Protein AF-A0A952QJL4-F1 (afdb_monomer)

Solvent-accessible surface area (backbone atoms only — not comparable to full-atom values): 18942 Å² total; per-residue (Å²): 137,92,84,87,86,81,91,72,89,50,73,63,62,64,54,56,64,76,74,50,84,88,67,67,72,77,70,50,72,67,53,22,50,50,26,42,53,51,20,53,48,37,46,52,50,32,52,57,30,48,77,71,65,36,31,70,62,32,58,67,39,46,65,60,23,51,50,22,19,61,69,31,76,48,76,78,54,35,63,52,26,38,54,49,12,54,25,26,45,76,69,69,37,52,74,53,12,54,46,23,33,54,49,15,56,45,44,59,66,64,62,79,60,91,74,87,68,85,63,67,86,52,53,49,60,46,33,50,53,27,45,78,68,70,33,53,68,63,21,53,51,53,53,50,50,50,53,53,51,49,55,52,52,52,57,72,76,46,85,53,100,67,83,65,98,66,61,95,60,70,69,84,63,79,87,61,61,56,68,80,39,74,92,56,63,66,48,72,46,50,45,50,18,55,40,32,47,55,48,35,73,54,75,56,73,67,54,20,53,50,24,24,52,52,18,24,73,52,30,70,74,46,26,56,36,40,37,46,69,10,54,62,59,59,94,85,57,73,72,50,59,43,66,67,40,39,54,50,17,49,70,40,38,87,46,71,65,52,35,51,49,52,52,47,50,48,54,59,36,70,40,63,72,74,60,54,75,71,40,90,80,52,70,77,69,74,54,56,64,66,53,53,76,61,16,60,49,58,61,55,44,51,57,58,48,35,67,72,34,58,84,62,47,45,75,75,70,78,43,84,65,65,67,61,75,52,59,82,73,59,134

Structure (mmCIF, N/CA/C/O backbone):
data_AF-A0A952QJL4-F1
#
_entry.id   AF-A0A952QJL4-F1
#
loop_
_atom_site.group_PDB
_atom_site.id
_atom_site.type_symbol
_atom_site.label_atom_id
_atom_site.label_alt_id
_atom_site.label_comp_id
_atom_site.label_asym_id
_atom_site.label_entity_id
_atom_site.label_seq_id
_atom_site.pdbx_PDB_ins_code
_atom_site.Cartn_x
_atom_site.Cartn_y
_atom_site.Cartn_z
_atom_site.occupancy
_atom_site.B_iso_or_equiv
_atom_site.auth_seq_id
_atom_site.auth_comp_id
_atom_site.auth_asym_id
_atom_site.auth_atom_id
_atom_site.pdbx_PDB_model_num
ATOM 1 N N . MET A 1 1 ? 56.918 -41.829 -40.170 1.00 38.88 1 MET A N 1
ATOM 2 C CA . MET A 1 1 ? 57.300 -40.505 -39.621 1.00 38.88 1 MET A CA 1
ATOM 3 C C . MET A 1 1 ? 56.629 -39.397 -40.424 1.00 38.88 1 MET A C 1
ATOM 5 O O . MET A 1 1 ? 56.361 -39.577 -41.601 1.00 38.88 1 MET A O 1
ATOM 9 N N . LYS A 1 2 ? 56.301 -38.304 -39.732 1.00 41.38 2 LYS A N 1
ATOM 10 C CA . LYS A 1 2 ? 55.424 -37.180 -40.099 1.00 41.38 2 LYS A CA 1
ATOM 11 C C . LYS A 1 2 ? 55.887 -36.374 -41.329 1.00 41.38 2 LYS A C 1
ATOM 13 O O . LYS A 1 2 ? 57.064 -36.037 -41.399 1.00 41.38 2 LYS A O 1
ATOM 18 N N . LYS A 1 3 ? 54.933 -35.923 -42.159 1.00 36.12 3 LYS A N 1
ATOM 19 C CA . LYS A 1 3 ? 54.541 -34.499 -42.354 1.00 36.12 3 LYS A CA 1
ATOM 20 C C . LYS A 1 3 ? 53.542 -34.379 -43.521 1.00 36.12 3 LYS A C 1
ATOM 22 O O . LYS A 1 3 ? 53.939 -34.306 -44.677 1.00 36.12 3 LYS A O 1
ATOM 27 N N . PHE A 1 4 ? 52.249 -34.317 -43.203 1.00 29.69 4 PHE A N 1
ATOM 28 C CA . PHE A 1 4 ? 51.211 -33.875 -44.138 1.00 29.69 4 PHE A CA 1
ATOM 29 C C . PHE A 1 4 ? 51.094 -32.346 -44.055 1.00 29.69 4 PHE A C 1
ATOM 31 O O . PHE A 1 4 ? 50.882 -31.796 -42.975 1.00 29.69 4 PHE A O 1
ATOM 38 N N . ARG A 1 5 ? 51.263 -31.660 -45.190 1.00 44.34 5 ARG A N 1
ATOM 39 C CA . ARG A 1 5 ? 50.864 -30.259 -45.379 1.00 44.34 5 ARG A CA 1
ATOM 40 C C . ARG A 1 5 ? 49.389 -30.253 -45.779 1.00 44.34 5 ARG A C 1
ATOM 42 O O . ARG A 1 5 ? 49.058 -30.840 -46.801 1.00 44.34 5 ARG A O 1
ATOM 49 N N . PHE A 1 6 ? 48.540 -29.545 -45.041 1.00 31.52 6 PHE A N 1
ATOM 50 C CA . PHE A 1 6 ? 47.225 -29.130 -45.530 1.00 31.52 6 PHE A CA 1
ATOM 51 C C . PHE A 1 6 ? 47.184 -27.603 -45.591 1.00 31.52 6 PHE A C 1
ATOM 53 O O . PHE A 1 6 ? 47.133 -26.922 -44.572 1.00 31.52 6 PHE A O 1
ATOM 60 N N . LYS A 1 7 ? 47.237 -27.074 -46.817 1.00 48.69 7 LYS A N 1
ATOM 61 C CA . LYS A 1 7 ? 46.664 -25.774 -47.165 1.00 48.69 7 LYS A CA 1
ATOM 62 C C . LYS A 1 7 ? 45.260 -26.061 -47.687 1.00 48.69 7 LYS A C 1
ATOM 64 O O . LYS A 1 7 ? 45.113 -26.418 -48.848 1.00 48.69 7 LYS A O 1
ATOM 69 N N . ILE A 1 8 ? 44.261 -25.912 -46.828 1.00 36.75 8 ILE A N 1
ATOM 70 C CA . ILE A 1 8 ? 42.895 -25.571 -47.227 1.00 36.75 8 ILE A CA 1
ATOM 71 C C . ILE A 1 8 ? 42.446 -24.512 -46.221 1.00 36.75 8 ILE A C 1
ATOM 73 O O . ILE A 1 8 ? 41.862 -24.818 -45.187 1.00 36.75 8 ILE A O 1
ATOM 77 N N . THR A 1 9 ? 42.803 -23.256 -46.488 1.00 42.28 9 THR A N 1
ATOM 78 C CA . THR A 1 9 ? 42.099 -22.101 -45.925 1.00 42.28 9 THR A CA 1
ATOM 79 C C . THR A 1 9 ? 40.724 -22.102 -46.569 1.00 42.28 9 THR A C 1
ATOM 81 O O . THR A 1 9 ? 40.537 -21.736 -47.726 1.00 42.28 9 THR A O 1
ATOM 84 N N . SER A 1 10 ? 39.792 -22.679 -45.834 1.00 39.94 10 SER A N 1
ATOM 85 C CA . SER A 1 10 ? 38.449 -22.996 -46.253 1.00 39.94 10 SER A CA 1
ATOM 86 C C . SER A 1 10 ? 37.587 -21.735 -46.336 1.00 39.94 10 SER A C 1
ATOM 88 O O . SER A 1 10 ? 37.432 -21.000 -45.362 1.00 39.94 10 SER A O 1
ATOM 90 N N . LEU A 1 11 ? 36.905 -21.563 -47.474 1.00 40.72 11 LEU A N 1
ATOM 91 C CA . LEU A 1 11 ? 35.674 -20.764 -47.569 1.00 40.72 11 LEU A CA 1
ATOM 92 C C . LEU A 1 11 ? 34.637 -21.164 -46.490 1.00 40.72 11 LEU A C 1
ATOM 94 O O . LEU A 1 11 ? 33.747 -20.385 -46.168 1.00 40.72 11 LEU A O 1
ATOM 98 N N . ALA A 1 12 ? 34.777 -22.348 -45.884 1.00 42.88 12 ALA A N 1
ATOM 99 C CA . ALA A 1 12 ? 33.939 -22.826 -44.789 1.00 42.88 12 ALA A CA 1
ATOM 100 C C . ALA A 1 12 ? 34.123 -22.056 -43.465 1.00 42.88 12 ALA A C 1
ATOM 102 O O . ALA A 1 12 ? 33.175 -21.991 -42.692 1.00 42.88 12 ALA A O 1
ATOM 103 N N . VAL A 1 13 ? 35.282 -21.434 -43.194 1.00 43.16 13 VAL A N 1
ATOM 104 C CA . VAL A 1 13 ? 35.461 -20.621 -41.967 1.00 43.16 13 VAL A CA 1
ATOM 105 C C . VAL A 1 13 ? 34.776 -19.257 -42.099 1.00 43.16 13 VAL A C 1
ATOM 107 O O . VAL A 1 13 ? 34.216 -18.757 -41.129 1.00 43.16 13 VAL A O 1
ATOM 110 N N . VAL A 1 14 ? 34.730 -18.690 -43.308 1.00 47.97 14 VAL A N 1
ATOM 111 C CA . VAL A 1 14 ? 34.008 -17.432 -43.570 1.00 47.97 14 VAL A CA 1
ATOM 112 C C . VAL A 1 14 ? 32.492 -17.668 -43.618 1.00 47.97 14 VAL A C 1
ATOM 114 O O . VAL A 1 14 ? 31.732 -16.848 -43.110 1.00 47.97 14 VAL A O 1
ATOM 117 N N . ALA A 1 15 ? 32.039 -18.823 -44.119 1.00 46.03 15 ALA A N 1
ATOM 118 C CA . ALA A 1 15 ? 30.622 -19.200 -44.091 1.00 46.03 15 ALA A CA 1
ATOM 119 C C . ALA A 1 15 ? 30.117 -19.603 -42.686 1.00 46.03 15 ALA A C 1
ATOM 121 O O . ALA A 1 15 ? 28.958 -19.354 -42.365 1.00 46.03 15 ALA A O 1
ATOM 122 N N . ALA A 1 16 ? 30.973 -20.151 -41.813 1.00 45.88 16 ALA A N 1
ATOM 123 C CA . ALA A 1 16 ? 30.604 -20.481 -40.429 1.00 45.88 16 ALA A CA 1
ATOM 124 C C . ALA A 1 16 ? 30.434 -19.243 -39.522 1.00 45.88 16 ALA A C 1
ATOM 126 O O . ALA A 1 16 ? 29.705 -19.304 -38.535 1.00 45.88 16 ALA A O 1
ATOM 127 N N . LEU A 1 17 ? 31.059 -18.111 -39.867 1.00 42.38 17 LEU A N 1
ATOM 128 C CA . LEU A 1 17 ? 30.901 -16.837 -39.151 1.00 42.38 17 LEU A CA 1
ATOM 129 C C . LEU A 1 17 ? 29.649 -16.052 -39.574 1.00 42.38 17 LEU A C 1
ATOM 131 O O . LEU A 1 17 ? 29.170 -15.223 -38.809 1.00 42.38 17 LEU A O 1
ATOM 135 N N . ALA A 1 18 ? 29.078 -16.336 -40.747 1.00 48.50 18 ALA A N 1
ATOM 136 C CA . ALA A 1 18 ? 27.870 -15.670 -41.241 1.00 48.50 18 ALA A CA 1
ATOM 137 C C . ALA A 1 18 ? 26.554 -16.316 -40.753 1.00 48.50 18 ALA A C 1
ATOM 139 O O . ALA A 1 18 ? 25.477 -15.822 -41.071 1.00 48.50 18 ALA A O 1
ATOM 140 N N . CYS A 1 19 ? 26.615 -17.420 -40.000 1.00 43.31 19 CYS A N 1
ATOM 141 C CA . CYS A 1 19 ? 25.435 -18.184 -39.567 1.00 43.31 19 CYS A CA 1
ATOM 142 C C . CYS A 1 19 ? 25.373 -18.437 -38.056 1.00 43.31 19 CYS A C 1
ATOM 144 O O . CYS A 1 19 ? 24.607 -19.295 -37.621 1.00 43.31 19 CYS A O 1
ATOM 146 N N . ASN A 1 20 ? 26.145 -17.706 -37.244 1.00 45.91 20 ASN A N 1
ATOM 147 C CA . ASN A 1 20 ? 26.108 -17.881 -35.797 1.00 45.91 20 ASN A CA 1
ATOM 148 C C . ASN A 1 20 ? 25.671 -16.591 -35.075 1.00 45.91 20 ASN A C 1
ATOM 150 O O . ASN A 1 20 ? 26.503 -15.709 -34.861 1.00 45.91 20 ASN A O 1
ATOM 154 N N . PRO A 1 21 ? 24.401 -16.466 -34.644 1.00 51.41 21 PRO A N 1
ATOM 155 C CA . PRO A 1 21 ? 23.966 -15.377 -33.763 1.00 51.41 21 PRO A CA 1
ATOM 156 C C . PRO A 1 21 ? 24.661 -15.392 -32.380 1.00 51.41 21 PRO A C 1
ATOM 158 O O . PRO A 1 21 ? 24.477 -14.471 -31.591 1.00 51.41 21 PRO A O 1
ATOM 161 N N . ALA A 1 22 ? 25.516 -16.385 -32.091 1.00 44.16 22 ALA A N 1
ATOM 162 C CA . ALA A 1 22 ? 26.311 -16.504 -30.864 1.00 44.16 22 ALA A CA 1
ATOM 163 C C . ALA A 1 22 ? 27.633 -15.700 -30.846 1.00 44.16 22 ALA A C 1
ATOM 165 O O . ALA A 1 22 ? 28.580 -16.070 -30.154 1.00 44.16 22 ALA A O 1
ATOM 166 N N . LEU A 1 23 ? 27.705 -14.585 -31.572 1.00 45.38 23 LEU A N 1
ATOM 167 C CA . LEU A 1 23 ? 28.659 -13.503 -31.290 1.00 45.38 23 LEU A CA 1
ATOM 168 C C . LEU A 1 23 ? 27.917 -12.182 -31.039 1.00 45.38 23 LEU A C 1
ATOM 170 O O . LEU A 1 23 ? 28.402 -11.106 -31.381 1.00 45.38 23 LEU A O 1
ATOM 174 N N . ALA A 1 24 ? 26.750 -12.246 -30.389 1.00 52.09 24 ALA A N 1
ATOM 175 C CA . ALA A 1 24 ? 26.364 -11.170 -29.485 1.00 52.09 24 ALA A CA 1
ATOM 176 C C . ALA A 1 24 ? 27.502 -11.058 -28.461 1.00 52.09 24 ALA A C 1
ATOM 178 O O . ALA A 1 24 ? 27.607 -11.897 -27.568 1.00 52.09 24 ALA A O 1
ATOM 179 N N . GLN A 1 25 ? 28.440 -10.129 -28.684 1.00 63.47 25 GLN A N 1
ATOM 180 C CA . GLN A 1 25 ? 29.549 -9.909 -27.763 1.00 63.47 25 GLN A CA 1
ATOM 181 C C . GLN A 1 25 ? 28.949 -9.741 -26.376 1.00 63.47 25 GLN A C 1
ATOM 183 O O . GLN A 1 25 ? 28.142 -8.836 -26.155 1.00 63.47 25 GLN A O 1
ATOM 188 N N . GLU A 1 26 ? 29.303 -10.647 -25.468 1.00 78.00 26 GLU A N 1
ATOM 189 C CA . GLU A 1 26 ? 28.905 -10.492 -24.086 1.00 78.00 26 GLU A CA 1
ATOM 190 C C . GLU A 1 26 ? 29.439 -9.136 -23.621 1.00 78.00 26 GLU A C 1
ATOM 192 O O . GLU A 1 26 ? 30.638 -8.862 -23.734 1.00 78.00 26 GLU A O 1
ATOM 197 N N . LEU A 1 27 ? 28.533 -8.260 -23.183 1.00 83.94 27 LEU A N 1
ATOM 198 C CA . LEU A 1 27 ? 28.908 -6.933 -22.721 1.00 83.94 27 LEU A CA 1
ATOM 199 C C . LEU A 1 27 ? 29.968 -7.065 -21.625 1.00 83.94 27 LEU A C 1
ATOM 201 O O . LEU A 1 27 ? 29.849 -7.886 -20.710 1.00 83.94 27 LEU A O 1
ATOM 205 N N . THR A 1 28 ? 30.995 -6.225 -21.696 1.00 91.12 28 THR A N 1
ATOM 206 C CA . THR A 1 28 ? 31.960 -6.092 -20.603 1.00 91.12 28 THR A CA 1
ATOM 207 C C . THR A 1 28 ? 31.242 -5.647 -19.328 1.00 91.12 28 THR A C 1
ATOM 209 O O . THR A 1 28 ? 30.181 -5.023 -19.383 1.00 91.12 28 THR A O 1
ATOM 212 N N . SER A 1 29 ? 31.830 -5.899 -18.157 1.00 87.62 29 SER A N 1
ATOM 213 C CA . SER A 1 29 ? 31.249 -5.445 -16.885 1.00 87.62 29 SER A CA 1
ATOM 214 C C . SER A 1 29 ? 30.997 -3.932 -16.855 1.00 87.62 29 SER A C 1
ATOM 216 O O . SER A 1 29 ? 29.990 -3.495 -16.306 1.00 87.62 29 SER A O 1
ATOM 218 N N . ALA A 1 30 ? 31.867 -3.138 -17.492 1.00 92.62 30 ALA A N 1
ATOM 219 C CA . ALA A 1 30 ? 31.696 -1.690 -17.614 1.00 92.62 30 ALA A CA 1
ATOM 220 C C . ALA A 1 30 ? 30.458 -1.323 -18.450 1.00 92.62 30 ALA A C 1
ATOM 222 O O . ALA A 1 30 ? 29.665 -0.488 -18.031 1.00 92.62 30 ALA A O 1
ATOM 223 N N . GLN A 1 31 ? 30.246 -1.997 -19.584 1.00 92.31 31 GLN A N 1
ATOM 224 C CA . GLN A 1 31 ? 29.058 -1.791 -20.417 1.00 92.31 31 GLN A CA 1
ATOM 225 C C . GLN A 1 31 ? 27.777 -2.260 -19.716 1.00 92.31 31 GLN A C 1
ATOM 227 O O . GLN A 1 31 ? 26.765 -1.571 -19.776 1.00 92.31 31 GLN A O 1
ATOM 232 N N . LYS A 1 32 ? 27.804 -3.400 -19.009 1.00 89.12 32 LYS A N 1
ATOM 233 C CA . LYS A 1 32 ? 26.654 -3.861 -18.206 1.00 89.12 32 LYS A CA 1
ATOM 234 C C . LYS A 1 32 ? 26.286 -2.832 -17.130 1.00 89.12 32 LYS A C 1
ATOM 236 O O . LYS A 1 32 ? 25.107 -2.560 -16.923 1.00 89.12 32 LYS A O 1
ATOM 241 N N . TYR A 1 33 ? 27.285 -2.227 -16.487 1.00 91.19 33 TYR A N 1
ATOM 242 C CA . TYR A 1 33 ? 27.075 -1.160 -15.510 1.00 91.19 33 TYR A CA 1
ATOM 243 C C . TYR A 1 33 ? 26.515 0.122 -16.144 1.00 91.19 33 TYR A C 1
ATOM 245 O O . TYR A 1 33 ? 25.571 0.698 -15.615 1.00 91.19 33 TYR A O 1
ATOM 253 N N . GLU A 1 34 ? 27.022 0.533 -17.307 1.00 94.44 34 GLU A N 1
ATOM 254 C CA . GLU A 1 34 ? 26.462 1.651 -18.079 1.00 94.44 34 GLU A CA 1
ATOM 255 C C . GLU A 1 34 ? 24.986 1.406 -18.435 1.00 94.44 34 GLU A C 1
ATOM 257 O O . GLU A 1 34 ? 24.150 2.295 -18.276 1.00 94.44 34 GLU A O 1
ATOM 262 N N . ARG A 1 35 ? 24.623 0.180 -18.841 1.00 93.50 35 ARG A N 1
ATOM 263 C CA . ARG A 1 35 ? 23.218 -0.187 -19.079 1.00 93.50 35 ARG A CA 1
ATOM 264 C C . ARG A 1 35 ? 22.368 -0.092 -17.822 1.00 93.50 35 ARG A C 1
ATOM 266 O O . ARG A 1 35 ? 21.259 0.422 -17.899 1.00 93.50 35 ARG A O 1
ATOM 273 N N . LEU A 1 36 ? 22.883 -0.511 -16.669 1.00 90.81 36 LEU A N 1
ATOM 274 C CA . LEU A 1 36 ? 22.169 -0.337 -15.406 1.00 90.81 36 LEU A CA 1
ATOM 275 C C . LEU A 1 36 ? 21.937 1.150 -15.088 1.00 90.81 36 LEU A C 1
ATOM 277 O O . LEU A 1 36 ? 20.836 1.516 -14.692 1.00 90.81 36 LEU A O 1
ATOM 281 N N . GLN A 1 37 ? 22.928 2.017 -15.318 1.00 94.25 37 GLN A N 1
ATOM 282 C CA . GLN A 1 37 ? 22.771 3.463 -15.118 1.00 94.25 37 GLN A CA 1
ATOM 283 C C . GLN A 1 37 ? 21.707 4.066 -16.041 1.00 94.25 37 GLN A C 1
ATOM 285 O O . GLN A 1 37 ? 20.903 4.879 -15.590 1.00 94.25 37 GLN A O 1
ATOM 290 N N . LEU A 1 38 ? 21.670 3.647 -17.309 1.00 95.06 38 LEU A N 1
ATOM 291 C CA . LEU A 1 38 ? 20.622 4.056 -18.243 1.00 95.06 38 LEU A CA 1
ATOM 292 C C . LEU A 1 38 ? 19.245 3.556 -17.788 1.00 95.06 38 LEU A C 1
ATOM 294 O O . LEU A 1 38 ? 18.299 4.333 -17.784 1.00 95.06 38 LEU A O 1
ATOM 298 N N . ALA A 1 39 ? 19.131 2.306 -17.332 1.00 91.88 39 ALA A N 1
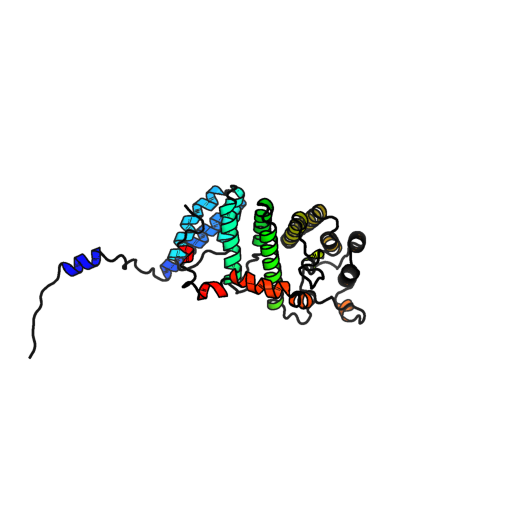ATOM 299 C CA . ALA A 1 39 ? 17.880 1.775 -16.790 1.00 91.88 39 ALA A CA 1
ATOM 300 C C . ALA A 1 39 ? 17.378 2.598 -15.588 1.00 91.88 39 ALA A C 1
ATOM 302 O O . ALA A 1 39 ? 16.222 3.016 -15.561 1.00 91.88 39 ALA A O 1
ATOM 303 N N . SER A 1 40 ? 18.262 2.905 -14.632 1.00 91.69 40 SER A N 1
ATOM 304 C CA . SER A 1 40 ? 17.939 3.754 -13.478 1.00 91.69 40 SER A CA 1
ATOM 305 C C . SER A 1 40 ? 17.588 5.191 -13.873 1.00 91.69 40 SER A C 1
ATOM 307 O O . SER A 1 40 ? 16.762 5.826 -13.215 1.00 91.69 40 SER A O 1
ATOM 309 N N . HIS A 1 41 ? 18.195 5.717 -14.941 1.00 95.44 41 HIS A N 1
ATOM 310 C CA . HIS A 1 41 ? 17.844 7.025 -15.484 1.00 95.44 41 HIS A CA 1
ATOM 311 C C . HIS A 1 41 ? 16.412 7.034 -16.031 1.00 95.44 41 HIS A C 1
ATOM 313 O O . HIS A 1 41 ? 15.636 7.909 -15.652 1.00 95.44 41 HIS A O 1
ATOM 319 N N . GLU A 1 42 ? 16.038 6.039 -16.842 1.00 96.44 42 GLU A N 1
ATOM 320 C CA . GLU A 1 42 ? 14.668 5.896 -17.357 1.00 96.44 42 GLU A CA 1
ATOM 321 C C . GLU A 1 42 ? 13.647 5.768 -16.214 1.00 96.44 42 GLU A C 1
ATOM 323 O O . GLU A 1 42 ? 12.628 6.455 -16.210 1.00 96.44 42 GLU A O 1
ATOM 328 N N . GLU A 1 43 ? 13.940 4.960 -15.190 1.00 93.19 43 GLU A N 1
ATOM 329 C CA . GLU A 1 43 ? 13.071 4.832 -14.011 1.00 93.19 43 GLU A CA 1
ATOM 330 C C . GLU A 1 43 ? 12.919 6.165 -13.251 1.00 93.19 43 GLU A C 1
ATOM 332 O O . GLU A 1 43 ? 11.828 6.517 -12.796 1.00 93.19 43 GLU A O 1
ATOM 337 N N . SER A 1 44 ? 13.996 6.948 -13.150 1.00 93.75 44 SER A N 1
ATOM 338 C CA . SER A 1 44 ? 13.955 8.274 -12.521 1.00 93.75 44 SER A CA 1
ATOM 339 C C . SER A 1 44 ? 13.106 9.265 -13.324 1.00 93.75 44 SER A C 1
ATOM 341 O O . SER A 1 44 ? 12.381 10.066 -12.736 1.00 93.75 44 SER A O 1
ATOM 343 N N . LEU A 1 45 ? 13.145 9.204 -14.660 1.00 96.25 45 LEU A N 1
ATOM 344 C CA . LEU A 1 45 ? 12.255 9.999 -15.513 1.00 96.25 45 LEU A CA 1
ATOM 345 C C . LEU A 1 45 ? 10.795 9.585 -15.324 1.00 96.25 45 LEU A C 1
ATOM 347 O O . LEU A 1 45 ? 9.934 10.451 -15.179 1.00 96.25 45 LEU A O 1
ATOM 351 N N . MET A 1 46 ? 10.516 8.281 -15.248 1.00 96.56 46 MET A N 1
ATOM 352 C CA . MET A 1 46 ? 9.170 7.775 -14.968 1.00 96.56 46 MET A CA 1
ATOM 353 C C . MET A 1 46 ? 8.615 8.326 -13.652 1.00 96.56 46 MET A C 1
ATOM 355 O O . MET A 1 46 ? 7.457 8.732 -13.623 1.00 96.56 46 MET A O 1
ATOM 359 N N . TYR A 1 47 ? 9.425 8.402 -12.591 1.00 94.44 47 TYR A N 1
ATOM 360 C CA . TYR A 1 47 ? 9.018 9.016 -11.323 1.00 94.44 47 TYR A CA 1
ATOM 361 C C . TYR A 1 47 ? 8.578 10.479 -11.492 1.00 94.44 47 TYR A C 1
ATOM 363 O O . TYR A 1 47 ? 7.479 10.844 -11.074 1.00 94.44 47 TYR A O 1
ATOM 371 N N . LEU A 1 48 ? 9.410 11.303 -12.141 1.00 96.56 48 LEU A N 1
ATOM 372 C CA . LEU A 1 48 ? 9.132 12.731 -12.355 1.00 96.56 48 LEU A CA 1
ATOM 373 C C . LEU A 1 48 ? 7.882 12.948 -13.222 1.00 96.56 48 LEU A C 1
ATOM 375 O O . LEU A 1 48 ? 7.043 13.802 -12.944 1.00 96.56 48 LEU A O 1
ATOM 379 N N . LEU A 1 49 ? 7.723 12.140 -14.267 1.00 96.94 49 LEU A N 1
ATOM 380 C CA . LEU A 1 49 ? 6.550 12.194 -15.135 1.00 96.94 49 LEU A CA 1
ATOM 381 C C . LEU A 1 49 ? 5.283 11.744 -14.404 1.00 96.94 49 LEU A C 1
ATOM 383 O O . LEU A 1 49 ? 4.209 12.307 -14.621 1.00 96.94 49 LEU A O 1
ATOM 387 N N . LEU A 1 50 ? 5.394 10.751 -13.519 1.00 94.56 50 LEU A N 1
ATOM 388 C CA . LEU A 1 50 ? 4.277 10.273 -12.716 1.00 94.56 50 LEU A CA 1
ATOM 389 C C . LEU A 1 50 ? 3.798 11.337 -11.722 1.00 94.56 50 LEU A C 1
ATOM 391 O O . LEU A 1 50 ? 2.585 11.507 -11.585 1.00 94.56 50 LEU A O 1
ATOM 395 N N . SER A 1 51 ? 4.708 12.084 -11.081 1.00 92.38 51 SER A N 1
ATOM 396 C CA . SER A 1 51 ? 4.328 13.199 -10.197 1.00 92.38 51 SER A CA 1
ATOM 397 C C . SER A 1 51 ? 3.572 14.304 -10.939 1.00 92.38 51 SER A C 1
ATOM 399 O O . SER A 1 51 ? 2.633 14.878 -10.391 1.00 92.38 51 SER A O 1
ATOM 401 N N . ASP A 1 52 ? 3.897 14.514 -12.216 1.00 96.12 52 ASP A N 1
ATOM 402 C CA . ASP A 1 52 ? 3.197 15.448 -13.106 1.00 96.12 52 ASP A CA 1
ATOM 403 C C . ASP A 1 52 ? 1.944 14.835 -13.765 1.00 96.12 52 ASP A C 1
ATOM 405 O O . ASP A 1 52 ? 1.308 15.463 -14.614 1.00 96.12 52 ASP A O 1
ATOM 409 N N . LYS A 1 53 ? 1.573 13.599 -13.395 1.00 96.50 53 LYS A N 1
ATOM 410 C CA . LYS A 1 53 ? 0.452 12.826 -13.965 1.00 96.50 53 LYS A CA 1
ATOM 411 C C . LYS A 1 53 ? 0.539 12.630 -15.486 1.00 96.50 53 LYS A C 1
ATOM 413 O O . LYS A 1 53 ? -0.472 12.430 -16.160 1.00 96.50 53 LYS A O 1
ATOM 418 N N . LYS A 1 54 ? 1.747 12.638 -16.051 1.00 97.81 54 LYS A N 1
ATOM 419 C CA . LYS A 1 54 ? 2.017 12.422 -17.480 1.00 97.81 54 LYS A CA 1
ATOM 420 C C . LYS A 1 54 ? 2.081 10.932 -17.816 1.00 97.81 54 LYS A C 1
ATOM 422 O O . LYS A 1 54 ? 3.103 10.406 -18.253 1.00 97.81 54 LYS A O 1
ATOM 427 N N . TYR A 1 55 ? 0.972 10.228 -17.603 1.00 97.50 55 TYR A N 1
ATOM 428 C CA . TYR A 1 55 ? 0.923 8.762 -17.649 1.00 97.50 55 TYR A CA 1
ATOM 429 C C . TYR A 1 55 ? 1.345 8.158 -18.997 1.00 97.50 55 TYR A C 1
ATOM 431 O O . TYR A 1 55 ? 2.040 7.144 -19.028 1.00 97.50 55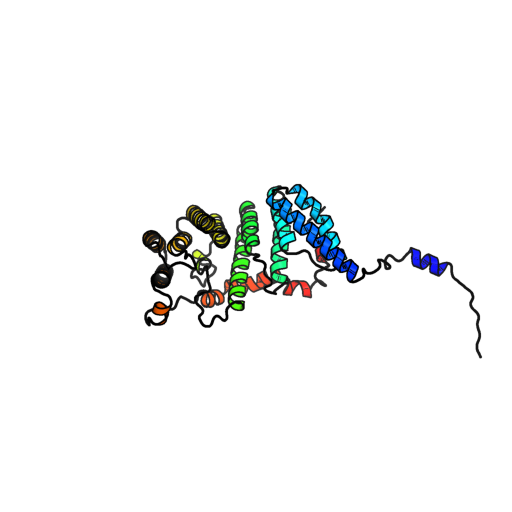 TYR A O 1
ATOM 439 N N . GLN A 1 56 ? 0.985 8.798 -20.114 1.00 97.69 56 GLN A N 1
ATOM 440 C CA . GLN A 1 56 ? 1.387 8.329 -21.443 1.00 97.69 56 GLN A CA 1
ATOM 441 C C . GLN A 1 56 ? 2.911 8.407 -21.638 1.00 97.69 56 GLN A C 1
ATOM 443 O O . GLN A 1 56 ? 3.506 7.501 -22.221 1.00 97.69 56 GLN A O 1
ATOM 448 N N . GLU A 1 57 ? 3.544 9.466 -21.122 1.00 97.44 57 GLU A N 1
ATOM 449 C CA . GLU A 1 57 ? 4.998 9.646 -21.176 1.00 97.44 57 GLU A CA 1
ATOM 450 C C . GLU A 1 57 ? 5.687 8.584 -20.302 1.00 97.44 57 GLU A C 1
ATOM 452 O O . GLU A 1 57 ? 6.604 7.926 -20.785 1.00 97.44 57 GLU A O 1
ATOM 457 N N . VAL A 1 58 ? 5.179 8.301 -19.091 1.00 96.06 58 VAL A N 1
ATOM 458 C CA . VAL A 1 58 ? 5.685 7.206 -18.230 1.00 96.06 58 VAL A CA 1
ATOM 459 C C . VAL A 1 58 ? 5.738 5.874 -18.986 1.00 96.06 58 VAL A C 1
ATOM 461 O O . VAL A 1 58 ? 6.760 5.189 -18.964 1.00 96.06 58 VAL A O 1
ATOM 464 N N . ILE A 1 59 ? 4.664 5.514 -19.696 1.00 95.75 59 ILE A N 1
ATOM 465 C CA . ILE A 1 59 ? 4.608 4.260 -20.463 1.00 95.75 59 ILE A CA 1
ATOM 466 C C . ILE A 1 59 ? 5.609 4.265 -21.623 1.00 95.75 59 ILE A C 1
ATOM 468 O O . ILE A 1 59 ? 6.182 3.221 -21.925 1.00 95.75 59 ILE A O 1
ATOM 472 N N . SER A 1 60 ? 5.871 5.417 -22.247 1.00 95.25 60 SER A N 1
ATOM 473 C CA . SER A 1 60 ? 6.832 5.512 -23.356 1.00 95.25 60 SER A CA 1
ATOM 474 C C . SER A 1 60 ? 8.278 5.189 -22.946 1.00 95.25 60 SER A C 1
ATOM 476 O O . SER A 1 60 ? 9.053 4.706 -23.770 1.00 95.25 60 SER A O 1
ATOM 478 N N . HIS A 1 61 ? 8.623 5.362 -21.664 1.00 95.62 61 HIS A N 1
ATOM 479 C CA . HIS A 1 61 ? 9.937 5.011 -21.109 1.00 95.62 61 HIS A CA 1
ATOM 480 C C . HIS A 1 61 ? 10.083 3.516 -20.762 1.00 95.62 61 HIS A C 1
ATOM 482 O O . HIS A 1 61 ? 11.202 3.020 -20.607 1.00 95.62 61 HIS A O 1
ATOM 488 N N . LYS A 1 62 ? 8.969 2.768 -20.693 1.00 94.00 62 LYS A N 1
ATOM 489 C CA . LYS A 1 62 ? 8.927 1.347 -20.303 1.00 94.00 62 LYS A CA 1
ATOM 490 C C . LYS A 1 62 ? 9.898 0.486 -21.115 1.00 94.00 62 LYS A C 1
ATOM 492 O O . LYS A 1 62 ? 10.710 -0.238 -20.540 1.00 94.00 62 LYS A O 1
ATOM 497 N N . ASP A 1 63 ? 9.812 0.548 -22.444 1.00 92.06 63 ASP A N 1
ATOM 498 C CA . ASP A 1 63 ? 10.548 -0.366 -23.328 1.00 92.06 63 ASP A CA 1
ATOM 499 C C . ASP A 1 63 ? 12.057 -0.098 -23.299 1.00 92.06 63 ASP A C 1
ATOM 501 O O . ASP A 1 63 ? 12.862 -1.032 -23.337 1.00 92.06 63 ASP A O 1
ATOM 505 N N . ALA A 1 64 ? 12.452 1.175 -23.187 1.00 93.00 64 ALA A N 1
ATOM 506 C CA . ALA A 1 64 ? 13.851 1.559 -23.041 1.00 93.00 64 ALA A CA 1
ATOM 507 C C . ALA A 1 64 ? 14.431 1.030 -21.721 1.00 93.00 64 ALA A C 1
ATOM 509 O O . ALA A 1 64 ? 15.469 0.364 -21.741 1.00 93.00 64 ALA A O 1
ATOM 510 N N . ALA A 1 65 ? 13.729 1.245 -20.603 1.00 92.69 65 ALA A N 1
ATOM 511 C CA . ALA A 1 65 ? 14.133 0.750 -19.291 1.00 92.69 65 ALA A CA 1
ATOM 512 C C . ALA A 1 65 ? 14.261 -0.782 -19.269 1.00 92.69 65 ALA A C 1
ATOM 514 O O . ALA A 1 65 ? 15.307 -1.307 -18.884 1.00 92.69 65 ALA A O 1
ATOM 515 N N . LEU A 1 66 ? 13.239 -1.510 -19.739 1.00 90.44 66 LEU A N 1
ATOM 516 C CA . LEU A 1 66 ? 13.24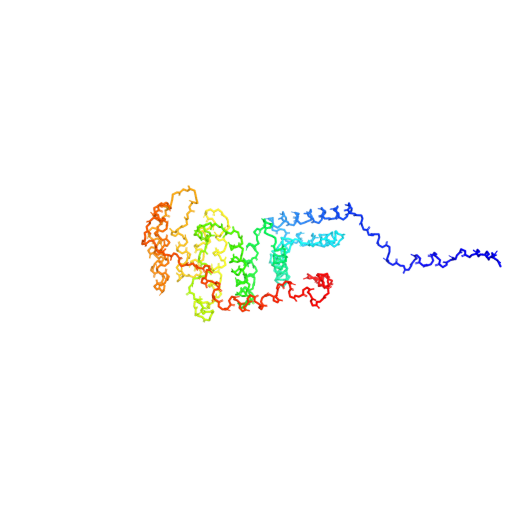5 -2.979 -19.784 1.00 90.44 66 LEU A CA 1
ATOM 517 C C . LEU A 1 66 ? 14.391 -3.525 -20.638 1.00 90.44 66 LEU A C 1
ATOM 519 O O . LEU A 1 66 ? 15.063 -4.479 -20.235 1.00 90.44 66 LEU A O 1
ATOM 523 N N . ARG A 1 67 ? 14.654 -2.903 -21.794 1.00 91.25 67 ARG A N 1
ATOM 524 C CA . ARG A 1 67 ? 15.795 -3.261 -22.642 1.00 91.25 67 ARG A CA 1
ATOM 525 C C . ARG A 1 67 ? 17.113 -3.089 -21.887 1.00 91.25 67 ARG A C 1
ATOM 527 O O . ARG A 1 67 ? 17.924 -4.013 -21.879 1.00 91.25 67 ARG A O 1
ATOM 534 N N . TYR A 1 68 ? 17.323 -1.951 -21.229 1.00 91.75 68 TYR A N 1
ATOM 535 C CA . TYR A 1 68 ? 18.555 -1.695 -20.484 1.00 91.75 68 TYR A CA 1
ATOM 536 C C . TYR A 1 68 ? 18.733 -2.636 -19.286 1.00 91.75 68 TYR A C 1
ATOM 538 O O . TYR A 1 68 ? 19.833 -3.155 -19.091 1.00 91.75 68 TYR A O 1
ATOM 546 N N . TYR A 1 69 ? 17.665 -2.948 -18.544 1.00 89.88 69 TYR A N 1
ATOM 547 C CA . TYR A 1 69 ? 17.709 -3.967 -17.492 1.00 89.88 69 TYR A CA 1
ATOM 548 C C . TYR A 1 69 ? 18.135 -5.328 -18.046 1.00 89.88 69 TYR A C 1
ATOM 550 O O . TYR A 1 69 ? 19.116 -5.903 -17.565 1.00 89.88 69 TYR A O 1
ATOM 558 N N . LYS A 1 70 ? 17.489 -5.787 -19.126 1.00 87.00 70 LYS A N 1
ATOM 559 C CA . LYS A 1 70 ? 17.821 -7.054 -19.794 1.00 87.00 70 LYS A CA 1
ATOM 560 C C . LYS A 1 70 ? 19.285 -7.105 -20.234 1.00 87.00 70 LYS A C 1
ATOM 562 O O . LYS A 1 70 ? 19.974 -8.081 -19.948 1.00 87.00 70 LYS A O 1
ATOM 567 N N . GLU A 1 71 ? 19.780 -6.050 -20.880 1.00 86.81 71 GLU A N 1
ATOM 568 C CA . GLU A 1 71 ? 21.177 -5.960 -21.325 1.00 86.81 71 GLU A CA 1
ATOM 569 C C . GLU A 1 71 ? 22.173 -5.909 -20.154 1.00 86.81 71 GLU A C 1
ATOM 571 O O . GLU A 1 71 ? 23.269 -6.462 -20.241 1.00 86.81 71 GLU A O 1
ATOM 576 N N . SER A 1 72 ? 21.796 -5.286 -19.035 1.00 82.81 72 SER A N 1
ATOM 577 C CA . SER A 1 72 ? 22.629 -5.202 -17.831 1.00 82.81 72 SER A CA 1
ATOM 578 C C . SER A 1 72 ? 22.692 -6.507 -17.026 1.00 82.81 72 SER A C 1
ATOM 580 O O . SER A 1 72 ? 23.531 -6.621 -16.133 1.00 82.81 72 SER A O 1
ATOM 582 N N . THR A 1 73 ? 21.843 -7.498 -17.332 1.00 81.06 73 THR A N 1
ATOM 583 C CA . THR A 1 73 ? 21.602 -8.722 -16.535 1.00 81.06 73 THR A CA 1
ATOM 584 C C . THR A 1 73 ? 21.015 -8.467 -15.135 1.00 81.06 73 THR A C 1
ATOM 586 O O . THR A 1 73 ? 21.109 -9.322 -14.255 1.00 81.06 73 THR A O 1
ATOM 589 N N . TRP A 1 74 ? 20.387 -7.301 -14.939 1.00 80.50 74 TRP A N 1
ATOM 590 C CA . TRP A 1 74 ? 19.644 -6.933 -13.728 1.00 80.50 74 TRP A CA 1
ATOM 591 C C . TRP A 1 74 ? 18.133 -6.948 -13.972 1.00 80.50 74 TRP A C 1
ATOM 593 O O . TRP A 1 74 ? 17.664 -6.907 -15.108 1.00 80.50 74 TRP A O 1
ATOM 603 N N . PHE A 1 75 ? 17.366 -6.981 -12.884 1.00 82.75 75 PHE A N 1
ATOM 604 C CA . PHE A 1 75 ? 15.908 -6.906 -12.922 1.00 82.75 75 PHE A CA 1
ATOM 605 C C . PHE A 1 75 ? 15.429 -5.473 -12.673 1.00 82.75 75 PHE A C 1
ATOM 607 O O . PHE A 1 75 ? 16.071 -4.757 -11.897 1.00 82.75 75 PHE A O 1
ATOM 614 N N . PRO A 1 76 ? 14.295 -5.065 -13.274 1.00 86.81 76 PRO A N 1
ATOM 615 C CA . PRO A 1 76 ? 13.641 -3.822 -12.901 1.00 86.81 76 PRO A CA 1
ATOM 616 C C . PRO A 1 76 ? 13.285 -3.805 -11.416 1.00 86.81 76 PRO A C 1
ATOM 618 O O . PRO A 1 76 ? 12.963 -4.844 -10.831 1.00 86.81 76 PRO A O 1
ATOM 621 N N . SER A 1 77 ? 13.334 -2.620 -10.812 1.00 85.94 77 SER A N 1
ATOM 622 C CA . SER A 1 77 ? 12.983 -2.448 -9.406 1.00 85.94 77 SER A CA 1
ATOM 623 C C . SER A 1 77 ? 11.480 -2.697 -9.172 1.00 85.94 77 SER A C 1
ATOM 625 O O . SER A 1 77 ? 10.654 -2.670 -10.089 1.00 85.94 77 SER A O 1
ATOM 627 N N . THR A 1 78 ? 11.084 -2.896 -7.916 1.00 86.38 78 THR A N 1
ATOM 628 C CA . THR A 1 78 ? 9.663 -2.907 -7.522 1.00 86.38 78 THR A CA 1
ATOM 629 C C . THR A 1 78 ? 8.973 -1.587 -7.854 1.00 86.38 78 THR A C 1
ATOM 631 O O . THR A 1 78 ? 7.822 -1.561 -8.286 1.00 86.38 78 THR A O 1
ATOM 634 N N . THR A 1 79 ? 9.708 -0.493 -7.679 1.00 88.56 79 THR A N 1
ATOM 635 C CA . THR A 1 79 ? 9.273 0.880 -7.902 1.00 88.56 79 THR A CA 1
ATOM 636 C C . THR A 1 79 ? 8.977 1.147 -9.380 1.00 88.56 79 THR A C 1
ATOM 638 O O . THR A 1 79 ? 7.945 1.738 -9.691 1.00 88.56 79 THR A O 1
ATOM 641 N N . PHE A 1 80 ? 9.784 0.604 -10.296 1.00 92.06 80 PHE A N 1
ATOM 642 C CA . PHE A 1 80 ? 9.528 0.632 -11.737 1.00 92.06 80 PHE A CA 1
ATOM 643 C C . PHE A 1 80 ? 8.140 0.068 -12.076 1.00 92.06 80 PHE A C 1
ATOM 645 O O . PHE A 1 80 ? 7.342 0.713 -12.759 1.00 92.06 80 PHE A O 1
ATOM 652 N N . TYR A 1 81 ? 7.814 -1.119 -11.556 1.00 92.56 81 TYR A N 1
ATOM 653 C CA . TYR A 1 81 ? 6.511 -1.741 -11.795 1.00 92.56 81 TYR A CA 1
ATOM 654 C C . TYR A 1 81 ? 5.365 -1.007 -11.098 1.00 92.56 81 TYR A C 1
ATOM 656 O O . TYR A 1 81 ? 4.269 -0.936 -11.649 1.00 92.56 81 TYR A O 1
ATOM 664 N N . TYR A 1 82 ? 5.606 -0.422 -9.924 1.00 92.25 82 TYR A N 1
ATOM 665 C CA . TYR A 1 82 ? 4.623 0.436 -9.269 1.00 92.25 82 TYR A CA 1
ATOM 666 C C . TYR A 1 82 ? 4.295 1.670 -10.122 1.00 92.25 82 TYR A C 1
ATOM 668 O O . TYR A 1 82 ? 3.119 1.974 -10.319 1.00 92.25 82 TYR A O 1
ATOM 676 N N . TYR A 1 83 ? 5.301 2.341 -10.695 1.00 94.62 83 TYR A N 1
ATOM 677 C CA . TYR A 1 83 ? 5.082 3.491 -11.577 1.00 94.62 83 TYR A CA 1
ATOM 678 C C . TYR A 1 83 ? 4.261 3.126 -12.808 1.00 94.62 83 TYR A C 1
ATOM 680 O O . TYR A 1 83 ? 3.352 3.868 -13.180 1.00 94.62 83 TYR A O 1
ATOM 688 N N . LEU A 1 84 ? 4.525 1.961 -13.404 1.00 95.75 84 LEU A N 1
ATOM 689 C CA . LEU A 1 84 ? 3.702 1.445 -14.495 1.00 95.75 84 LEU A CA 1
ATOM 690 C C . LEU A 1 84 ? 2.277 1.140 -14.037 1.00 95.75 84 LEU A C 1
ATOM 692 O O . LEU A 1 84 ? 1.341 1.509 -14.737 1.00 95.75 84 LEU A O 1
ATOM 696 N N . GLY A 1 85 ? 2.101 0.512 -12.871 1.00 95.00 85 GLY A N 1
ATOM 697 C CA . GLY A 1 85 ? 0.784 0.242 -12.291 1.00 95.00 85 GLY A CA 1
ATOM 698 C C . GLY A 1 85 ? -0.053 1.508 -12.177 1.00 95.00 85 GLY A C 1
ATOM 699 O O . GLY A 1 85 ? -1.153 1.572 -12.725 1.00 95.00 85 GLY A O 1
ATOM 700 N N . THR A 1 86 ? 0.530 2.545 -11.581 1.00 95.31 86 THR A N 1
ATOM 701 C CA . THR A 1 86 ? -0.120 3.843 -11.387 1.00 95.31 86 THR A CA 1
ATOM 702 C C . THR A 1 86 ? -0.376 4.567 -12.708 1.00 95.31 86 THR A C 1
ATOM 704 O O . THR A 1 86 ? -1.441 5.153 -12.887 1.00 95.31 86 THR A O 1
ATOM 707 N N . ALA A 1 87 ? 0.553 4.508 -13.668 1.00 97.06 87 ALA A N 1
ATOM 708 C CA . ALA A 1 87 ? 0.345 5.110 -14.983 1.00 97.06 87 ALA A CA 1
ATOM 709 C C . ALA A 1 87 ? -0.766 4.408 -15.778 1.00 97.06 87 ALA A C 1
ATOM 711 O O . ALA A 1 87 ? -1.628 5.072 -16.352 1.00 97.06 87 ALA A O 1
ATOM 712 N N . TYR A 1 88 ? -0.790 3.073 -15.780 1.00 97.38 88 TYR A N 1
ATOM 713 C CA . TYR A 1 88 ? -1.854 2.307 -16.421 1.00 97.38 88 TYR A CA 1
ATOM 714 C C . TYR A 1 88 ? -3.211 2.562 -15.763 1.00 97.38 88 TYR A C 1
ATOM 716 O O . TYR A 1 88 ? -4.196 2.745 -16.475 1.00 97.38 88 TYR A O 1
ATOM 724 N N . GLU A 1 89 ? -3.270 2.621 -14.430 1.00 95.75 89 GLU A N 1
ATOM 725 C CA . GLU A 1 89 ? -4.492 2.967 -13.698 1.00 95.75 89 GLU A CA 1
ATOM 726 C C . GLU A 1 89 ? -4.978 4.374 -14.072 1.00 95.75 89 GLU A C 1
ATOM 728 O O . GLU A 1 89 ? -6.150 4.553 -14.398 1.00 95.75 89 GLU A O 1
ATOM 733 N N . GLY A 1 90 ? -4.071 5.355 -14.120 1.00 95.69 90 GLY A N 1
ATOM 734 C CA . GLY A 1 90 ? -4.376 6.730 -14.522 1.00 95.69 90 GLY A CA 1
ATOM 735 C C . GLY A 1 90 ? -4.918 6.870 -15.951 1.00 95.69 90 GLY A C 1
ATOM 736 O O . GLY A 1 90 ? -5.604 7.845 -16.252 1.00 95.69 90 GLY A O 1
ATOM 737 N N . LEU A 1 91 ? -4.659 5.889 -16.820 1.00 96.81 91 LEU A N 1
ATOM 738 C CA . LEU A 1 91 ? -5.189 5.808 -18.187 1.00 96.81 91 LEU A CA 1
ATOM 739 C C . LEU A 1 91 ? -6.420 4.894 -18.315 1.00 96.81 91 LEU A C 1
ATOM 741 O O . LEU A 1 91 ? -6.905 4.679 -19.425 1.00 96.81 91 LEU A O 1
ATOM 745 N N . GLY A 1 92 ? -6.918 4.321 -17.215 1.00 95.81 92 GLY A N 1
ATOM 746 C CA . GLY A 1 92 ? -8.025 3.358 -17.229 1.00 95.81 92 GLY A CA 1
ATOM 747 C C . GLY A 1 92 ? -7.658 1.990 -17.821 1.00 95.81 92 GLY A C 1
ATOM 748 O O . GLY A 1 92 ? -8.534 1.206 -18.184 1.00 95.81 92 GLY A O 1
ATOM 749 N N . MET A 1 93 ? -6.365 1.674 -17.933 1.00 95.88 93 MET A N 1
ATOM 750 C CA . MET A 1 93 ? -5.848 0.392 -18.424 1.00 95.88 93 MET A CA 1
ATOM 751 C C . MET A 1 93 ? -5.755 -0.639 -17.290 1.00 95.88 93 MET A C 1
ATOM 753 O O . MET A 1 93 ? -4.712 -1.243 -17.037 1.00 95.88 93 MET A O 1
ATOM 757 N N . ASP A 1 94 ? -6.880 -0.872 -16.630 1.00 94.62 94 ASP A N 1
ATOM 758 C CA . ASP A 1 94 ? -7.059 -1.675 -15.418 1.00 94.62 94 ASP A CA 1
ATOM 759 C C . ASP A 1 94 ? -6.361 -3.048 -15.415 1.00 94.62 94 ASP A C 1
ATOM 761 O O . ASP A 1 94 ? -5.729 -3.440 -14.431 1.00 94.62 94 ASP A O 1
ATOM 765 N N . ALA A 1 95 ? -6.433 -3.790 -16.524 1.00 89.94 95 ALA A N 1
ATOM 766 C CA . ALA A 1 95 ? -5.783 -5.096 -16.635 1.00 89.94 95 ALA A CA 1
ATOM 767 C C . ALA A 1 95 ? -4.246 -4.993 -16.633 1.00 89.94 95 ALA A C 1
ATOM 769 O O . ALA A 1 95 ? -3.569 -5.862 -16.083 1.00 89.94 95 ALA A O 1
ATOM 770 N N . HIS A 1 96 ? -3.696 -3.935 -17.235 1.00 93.19 96 HIS A N 1
ATOM 771 C CA . HIS A 1 96 ? -2.257 -3.667 -17.253 1.00 93.19 96 HIS A CA 1
ATOM 772 C C . HIS A 1 96 ? -1.790 -3.177 -15.883 1.00 93.19 96 HIS A C 1
ATOM 774 O O . HIS A 1 96 ? -0.777 -3.660 -15.378 1.00 93.19 96 HIS A O 1
ATOM 780 N N . ALA A 1 97 ? -2.581 -2.309 -15.244 1.00 95.38 97 ALA A N 1
ATOM 781 C CA . ALA A 1 97 ? -2.330 -1.835 -13.889 1.00 95.38 97 ALA A CA 1
ATOM 782 C C . ALA A 1 97 ? -2.249 -2.999 -12.892 1.00 95.38 97 ALA A C 1
ATOM 784 O O . ALA A 1 97 ? -1.262 -3.134 -12.172 1.00 95.38 97 ALA A O 1
ATOM 785 N N . ALA A 1 98 ? -3.225 -3.914 -12.924 1.00 89.44 98 ALA A N 1
ATOM 786 C CA . ALA A 1 98 ? -3.246 -5.086 -12.050 1.00 89.44 98 ALA A CA 1
ATOM 787 C C . ALA A 1 98 ? -2.018 -5.990 -12.249 1.00 89.44 98 ALA A C 1
ATOM 789 O O . ALA A 1 98 ? -1.448 -6.488 -11.276 1.00 89.44 98 ALA A O 1
ATOM 790 N N . ARG A 1 99 ? -1.576 -6.193 -13.500 1.00 89.06 99 ARG A N 1
ATOM 791 C CA . ARG A 1 99 ? -0.353 -6.960 -13.789 1.00 89.06 99 ARG A CA 1
ATOM 792 C C . ARG A 1 99 ? 0.889 -6.262 -13.245 1.00 89.06 99 ARG A C 1
ATOM 794 O O . ARG A 1 99 ? 1.697 -6.913 -12.588 1.00 89.06 99 ARG A O 1
ATOM 801 N N . ALA A 1 100 ? 1.026 -4.963 -13.483 1.00 91.62 100 ALA A N 1
ATOM 802 C CA . ALA A 1 100 ? 2.166 -4.185 -13.019 1.00 91.62 100 ALA A CA 1
ATOM 803 C C . ALA A 1 100 ? 2.241 -4.140 -11.482 1.00 91.62 100 ALA A C 1
ATOM 805 O O . ALA A 1 100 ? 3.285 -4.459 -10.919 1.00 91.62 100 ALA A O 1
ATOM 806 N N . TYR A 1 101 ? 1.128 -3.894 -10.783 1.00 91.06 101 TYR A N 1
ATOM 807 C CA . TYR A 1 101 ? 1.094 -3.960 -9.319 1.00 91.06 101 TYR A CA 1
ATOM 808 C C . TYR A 1 101 ? 1.442 -5.347 -8.779 1.00 91.06 101 TYR A C 1
ATOM 810 O O . TYR A 1 101 ? 2.232 -5.468 -7.843 1.00 91.06 101 TYR A O 1
ATOM 818 N N . LYS A 1 102 ? 0.935 -6.414 -9.405 1.00 86.50 102 LYS A N 1
ATOM 819 C CA . LYS A 1 102 ? 1.320 -7.782 -9.041 1.00 86.50 102 LYS A CA 1
ATOM 820 C C . LYS A 1 102 ? 2.832 -8.001 -9.177 1.00 86.50 102 LYS A C 1
ATOM 822 O O . LYS A 1 102 ? 3.423 -8.647 -8.315 1.00 86.50 102 LYS A O 1
ATOM 827 N N . TRP A 1 103 ? 3.469 -7.464 -10.219 1.00 85.56 103 TRP A N 1
ATOM 828 C CA . TRP A 1 103 ? 4.927 -7.520 -10.384 1.00 85.56 103 TRP A CA 1
ATOM 829 C C . TRP A 1 103 ? 5.685 -6.682 -9.349 1.00 85.56 103 TRP A C 1
ATOM 831 O O . TRP A 1 103 ? 6.688 -7.160 -8.818 1.00 85.56 103 TRP A O 1
ATOM 841 N N . ALA A 1 104 ? 5.182 -5.497 -8.996 1.00 86.69 104 ALA A N 1
ATOM 842 C CA . ALA A 1 104 ? 5.760 -4.667 -7.938 1.00 86.69 104 ALA A CA 1
ATOM 843 C C . ALA A 1 104 ? 5.792 -5.412 -6.592 1.00 86.69 104 ALA A C 1
ATOM 845 O O . ALA A 1 104 ? 6.837 -5.486 -5.948 1.00 86.69 104 ALA A O 1
ATOM 846 N N . LEU A 1 105 ? 4.679 -6.051 -6.215 1.00 81.94 105 LEU A N 1
ATOM 847 C CA . LEU A 1 105 ? 4.580 -6.840 -4.981 1.00 81.94 105 LEU A CA 1
ATOM 848 C C . LEU A 1 105 ? 5.427 -8.123 -5.023 1.00 81.94 105 LEU A C 1
ATOM 850 O O . LEU A 1 105 ? 5.996 -8.532 -4.011 1.00 81.94 105 LEU A O 1
ATOM 854 N N . ARG A 1 106 ? 5.569 -8.754 -6.199 1.00 75.75 106 ARG A N 1
ATOM 855 C CA . ARG A 1 106 ? 6.462 -9.913 -6.379 1.00 75.75 106 ARG A CA 1
ATOM 856 C C . ARG A 1 106 ? 7.918 -9.554 -6.093 1.00 75.75 106 ARG A C 1
ATOM 858 O O . ARG A 1 106 ? 8.584 -10.304 -5.379 1.00 75.75 106 ARG A O 1
ATOM 865 N N . GLY A 1 107 ? 8.410 -8.439 -6.635 1.00 68.31 107 GLY A N 1
ATOM 866 C CA . GLY A 1 107 ? 9.798 -8.020 -6.430 1.00 68.31 107 GLY A CA 1
ATOM 867 C C . GLY A 1 107 ? 10.117 -7.740 -4.957 1.00 68.31 107 GLY A C 1
ATOM 868 O O . GLY A 1 107 ? 11.191 -8.115 -4.494 1.00 68.31 107 GLY A O 1
ATOM 869 N N . ASP A 1 108 ? 9.162 -7.190 -4.201 1.00 63.81 108 ASP A N 1
ATOM 870 C CA . ASP A 1 108 ? 9.321 -6.909 -2.767 1.00 63.81 108 ASP A CA 1
ATOM 871 C C . ASP A 1 108 ? 9.572 -8.197 -1.968 1.00 63.81 108 ASP A C 1
ATOM 873 O O . ASP A 1 108 ? 10.510 -8.299 -1.177 1.00 63.81 108 ASP A O 1
ATOM 877 N N . SER A 1 109 ? 8.809 -9.248 -2.282 1.00 57.59 109 SER A N 1
ATOM 878 C CA . SER A 1 109 ? 8.990 -10.568 -1.670 1.00 57.59 109 SER A CA 1
ATOM 879 C C . SER A 1 109 ? 10.295 -11.271 -2.076 1.00 57.59 109 SER A C 1
ATOM 881 O O . SER A 1 109 ? 10.808 -12.093 -1.318 1.00 57.59 109 SER A O 1
ATOM 883 N N . PHE A 1 110 ? 10.840 -10.971 -3.265 1.00 55.09 110 PHE A N 1
ATOM 884 C CA . PHE A 1 110 ? 12.033 -11.639 -3.794 1.00 55.09 110 PHE A CA 1
ATOM 885 C C . PHE A 1 110 ? 13.313 -11.143 -3.131 1.00 55.09 110 PHE A C 1
ATOM 887 O O . PHE A 1 110 ? 14.220 -11.937 -2.875 1.00 55.09 110 PHE A O 1
ATOM 894 N N . TYR A 1 111 ? 13.406 -9.838 -2.865 1.00 54.12 111 TYR A N 1
ATOM 895 C CA . TYR A 1 111 ? 14.679 -9.284 -2.438 1.00 54.12 111 TYR A CA 1
ATOM 896 C C . TYR A 1 111 ? 15.024 -9.594 -0.994 1.00 54.12 111 TYR A C 1
ATOM 898 O O . TYR A 1 111 ? 16.221 -9.657 -0.743 1.00 54.12 111 TYR A O 1
ATOM 906 N N . GLY A 1 112 ? 14.060 -9.846 -0.089 1.00 49.28 112 GLY A N 1
ATOM 907 C CA . GLY A 1 112 ? 14.250 -10.396 1.276 1.00 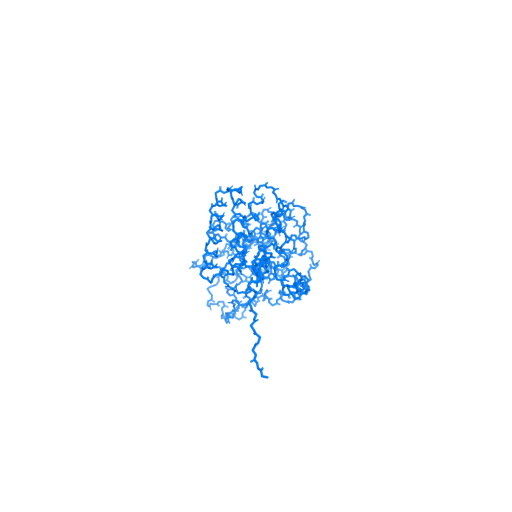49.28 112 GLY A CA 1
ATOM 908 C C . GLY A 1 112 ? 15.264 -9.674 2.189 1.00 49.28 112 GLY A C 1
ATOM 909 O O . GLY A 1 112 ? 15.395 -9.974 3.373 1.00 49.28 112 GLY A O 1
ATOM 910 N N . MET A 1 113 ? 15.989 -8.714 1.640 1.00 43.66 113 MET A N 1
ATOM 911 C CA . MET A 1 113 ? 16.991 -7.871 2.228 1.00 43.66 113 MET A CA 1
ATOM 912 C C . MET A 1 113 ? 16.254 -6.582 2.512 1.00 43.66 113 MET A C 1
ATOM 914 O O . MET A 1 113 ? 15.764 -5.942 1.585 1.00 43.66 113 MET A O 1
ATOM 918 N N . GLY A 1 114 ? 16.146 -6.228 3.791 1.00 43.72 114 GLY A N 1
ATOM 919 C CA . GLY A 1 114 ? 15.515 -5.005 4.291 1.00 43.72 114 GLY A CA 1
ATOM 920 C C . GLY A 1 114 ? 16.214 -3.710 3.854 1.00 43.72 114 GLY A C 1
ATOM 921 O O . GLY A 1 114 ? 16.449 -2.827 4.673 1.00 43.72 114 GLY A O 1
ATOM 922 N N . GLY A 1 115 ? 16.569 -3.593 2.575 1.00 41.41 115 GLY A N 1
ATOM 923 C CA . GLY A 1 115 ? 17.135 -2.423 1.933 1.00 41.41 115 GLY A CA 1
ATOM 924 C C . GLY A 1 115 ? 16.052 -1.403 1.607 1.00 41.41 115 GLY A C 1
ATOM 925 O O . GLY A 1 115 ? 15.616 -1.289 0.471 1.00 41.41 115 GLY A O 1
ATOM 926 N N . GLY A 1 116 ? 15.637 -0.653 2.625 1.00 42.59 116 GLY A N 1
ATOM 927 C CA . GLY A 1 116 ? 15.378 0.788 2.528 1.00 42.59 116 GLY A CA 1
ATOM 928 C C . GLY A 1 116 ? 14.145 1.313 1.782 1.00 42.59 116 GLY A C 1
ATOM 929 O O . GLY A 1 116 ? 13.824 2.479 1.978 1.00 42.59 116 GLY A O 1
ATOM 930 N N . GLY A 1 117 ? 13.429 0.519 0.988 1.00 54.16 117 GLY A N 1
ATOM 931 C CA . GLY A 1 117 ? 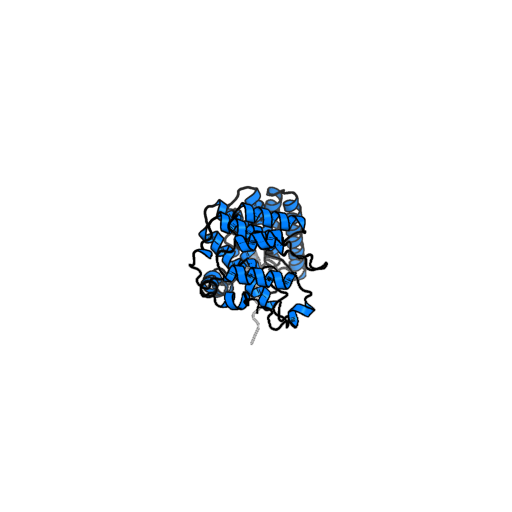12.156 0.936 0.391 1.00 54.16 117 GLY A CA 1
ATOM 932 C C . GLY A 1 117 ? 10.971 0.591 1.292 1.00 54.16 117 GLY A C 1
ATOM 933 O O . GLY A 1 117 ? 10.781 -0.571 1.655 1.00 54.16 117 GLY A O 1
ATOM 934 N N . SER A 1 118 ? 10.157 1.576 1.671 1.00 60.00 118 SER A N 1
ATOM 935 C CA . SER A 1 118 ? 8.752 1.295 1.977 1.00 60.00 118 SER A CA 1
ATOM 936 C C . SER A 1 118 ? 8.140 0.762 0.678 1.00 60.00 118 SER A C 1
ATOM 938 O O . SER A 1 118 ? 8.285 1.400 -0.359 1.00 60.00 118 SER A O 1
ATOM 940 N N . THR A 1 119 ? 7.578 -0.440 0.683 1.00 69.06 119 THR A N 1
ATOM 941 C CA . THR A 1 119 ? 6.682 -0.953 -0.372 1.00 69.06 119 THR A CA 1
ATOM 942 C C . THR A 1 119 ? 5.231 -0.908 0.097 1.00 69.06 119 THR A C 1
ATOM 944 O O . THR A 1 119 ? 4.326 -1.413 -0.569 1.00 69.06 119 THR A O 1
ATOM 947 N N . PHE A 1 120 ? 5.003 -0.301 1.267 1.00 70.75 120 PHE A N 1
ATOM 948 C CA . PHE A 1 120 ? 3.697 -0.172 1.892 1.00 70.75 120 PHE A CA 1
ATOM 949 C C . PHE A 1 120 ? 2.755 0.579 0.962 1.00 70.75 120 PHE A C 1
ATOM 951 O O . PHE A 1 120 ? 1.634 0.124 0.752 1.00 70.75 120 PHE A O 1
ATOM 958 N N . GLN A 1 121 ? 3.259 1.622 0.302 1.00 76.00 121 GLN A N 1
ATOM 959 C CA . GLN A 1 121 ? 2.542 2.422 -0.678 1.00 76.00 121 GLN A CA 1
ATOM 960 C C . GLN A 1 121 ? 2.180 1.690 -1.972 1.00 76.00 121 GLN A C 1
ATOM 962 O O . GLN A 1 121 ? 1.758 2.352 -2.907 1.00 76.00 121 GLN A O 1
ATOM 967 N N . PHE A 1 122 ? 2.404 0.377 -2.104 1.00 86.00 122 PHE A N 1
ATOM 968 C CA . PHE A 1 122 ? 1.990 -0.388 -3.290 1.00 86.00 122 PHE A CA 1
ATOM 969 C C . PHE A 1 122 ? 0.708 -1.189 -3.043 1.00 86.00 122 PHE A C 1
ATOM 971 O O . PHE A 1 122 ? -0.071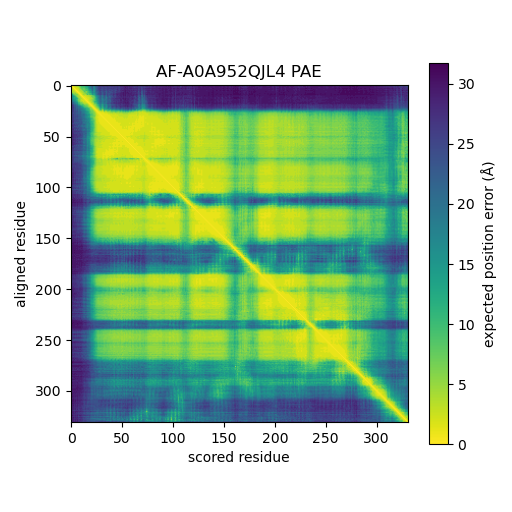 -1.429 -3.969 1.00 86.00 122 PHE A O 1
ATOM 978 N N . TYR A 1 123 ? 0.490 -1.628 -1.801 1.00 88.06 123 TYR A N 1
ATOM 979 C CA . TYR A 1 123 ? -0.651 -2.469 -1.447 1.00 88.06 123 TYR A CA 1
ATOM 980 C C . TYR A 1 123 ? -1.987 -1.711 -1.544 1.00 88.06 123 TYR A C 1
ATOM 982 O O . TYR A 1 123 ? -2.894 -2.244 -2.189 1.00 88.06 123 TYR A O 1
ATOM 990 N N . PRO A 1 124 ? -2.141 -0.485 -0.995 1.00 90.56 124 PRO A N 1
ATOM 991 C CA . PRO A 1 124 ? -3.400 0.254 -1.050 1.00 90.56 124 PRO A CA 1
ATOM 992 C C . PRO A 1 124 ? -3.989 0.419 -2.453 1.00 90.56 124 PRO A C 1
ATOM 994 O O . PRO A 1 124 ? -5.171 0.162 -2.673 1.00 90.56 124 PRO A O 1
ATOM 997 N N . GLN A 1 125 ? -3.162 0.810 -3.417 1.00 92.12 125 GLN A N 1
ATOM 998 C CA . GLN A 1 125 ? -3.548 1.107 -4.795 1.00 92.12 125 GLN A CA 1
ATOM 999 C C . GLN A 1 125 ? -4.016 -0.168 -5.488 1.00 92.12 125 GLN A C 1
ATOM 1001 O O . GLN A 1 125 ? -5.076 -0.185 -6.114 1.00 92.12 125 GLN A O 1
ATOM 1006 N N . TYR A 1 126 ? -3.291 -1.274 -5.299 1.00 93.38 126 TYR A N 1
ATOM 1007 C CA . TYR A 1 126 ? -3.695 -2.541 -5.890 1.00 93.38 126 TYR A CA 1
ATOM 1008 C C . TYR A 1 126 ? -4.991 -3.083 -5.276 1.00 93.38 126 TYR A C 1
ATOM 1010 O O . TYR A 1 126 ? -5.875 -3.530 -6.007 1.00 93.38 126 TYR A O 1
ATOM 1018 N N . ILE A 1 127 ? -5.145 -2.998 -3.951 1.00 92.00 127 ILE A N 1
ATOM 1019 C CA . ILE A 1 127 ? -6.373 -3.427 -3.267 1.00 92.00 127 ILE A CA 1
ATOM 1020 C C . ILE A 1 127 ? -7.568 -2.605 -3.767 1.00 92.00 127 ILE A C 1
ATOM 1022 O O . ILE A 1 127 ? -8.599 -3.180 -4.111 1.00 92.00 127 ILE A O 1
ATOM 1026 N N . ARG A 1 128 ? -7.419 -1.282 -3.908 1.00 94.25 128 ARG A N 1
ATOM 1027 C CA . ARG A 1 128 ? -8.457 -0.401 -4.467 1.00 94.25 128 ARG A CA 1
ATOM 1028 C C . ARG A 1 128 ? -8.810 -0.729 -5.907 1.00 94.25 128 ARG A C 1
ATOM 1030 O O . ARG A 1 128 ? -9.991 -0.776 -6.245 1.00 94.25 128 ARG A O 1
ATOM 1037 N N . LEU A 1 129 ? -7.814 -0.990 -6.751 1.00 94.94 129 LEU A N 1
ATOM 1038 C CA . LEU A 1 129 ? -8.047 -1.430 -8.125 1.00 94.94 129 LEU A CA 1
ATOM 1039 C C . LEU A 1 129 ? -8.893 -2.712 -8.154 1.00 94.94 129 LEU A C 1
ATOM 1041 O O . LEU A 1 129 ? -9.876 -2.787 -8.890 1.00 94.94 129 LEU A O 1
ATOM 1045 N N . LEU A 1 130 ? -8.560 -3.695 -7.314 1.00 93.38 130 LEU A N 1
ATOM 1046 C CA . LEU A 1 130 ? -9.320 -4.942 -7.201 1.00 93.38 130 LEU A CA 1
ATOM 1047 C C . LEU A 1 130 ? -10.745 -4.700 -6.685 1.00 93.38 130 LEU A C 1
ATOM 1049 O O . LEU A 1 130 ? -11.696 -5.263 -7.229 1.00 93.38 130 LEU A O 1
ATOM 1053 N N . LEU A 1 131 ? -10.917 -3.826 -5.690 1.00 93.75 131 LEU A N 1
ATOM 1054 C CA . LEU A 1 131 ? -12.231 -3.429 -5.181 1.00 93.75 131 LEU A CA 1
ATOM 1055 C C . LEU A 1 131 ? -13.097 -2.784 -6.273 1.00 93.75 131 LEU A C 1
ATOM 1057 O O . LEU A 1 131 ? -14.245 -3.192 -6.443 1.00 93.75 131 LEU A O 1
ATOM 1061 N N . ARG A 1 132 ? -12.551 -1.854 -7.071 1.00 94.50 132 ARG A N 1
ATOM 1062 C CA . ARG A 1 132 ? -13.272 -1.231 -8.201 1.00 94.50 132 ARG A CA 1
ATOM 1063 C C . ARG A 1 132 ? -13.681 -2.237 -9.278 1.00 94.50 132 ARG A C 1
ATOM 1065 O O . ARG A 1 132 ? -14.698 -2.050 -9.937 1.00 94.50 132 ARG A O 1
ATOM 1072 N N . GLN A 1 133 ? -12.927 -3.323 -9.424 1.00 93.06 133 GLN A N 1
ATOM 1073 C CA . GLN A 1 133 ? -13.240 -4.433 -10.328 1.00 93.06 1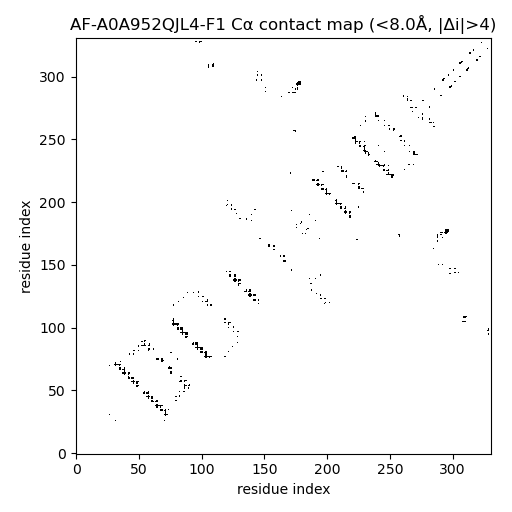33 GLN A CA 1
ATOM 1074 C C . GLN A 1 133 ? -14.225 -5.451 -9.728 1.00 93.06 133 GLN A C 1
ATOM 1076 O O . GLN A 1 133 ? -14.463 -6.494 -10.334 1.00 93.06 133 GLN A O 1
ATOM 1081 N N . ASN A 1 134 ? -14.794 -5.184 -8.545 1.00 94.06 134 ASN A N 1
ATOM 1082 C CA . ASN A 1 134 ? -15.629 -6.117 -7.780 1.00 94.06 134 ASN A CA 1
ATOM 1083 C C . ASN A 1 134 ? -14.917 -7.440 -7.430 1.00 94.06 134 ASN A C 1
ATOM 1085 O O . ASN A 1 134 ? -15.556 -8.476 -7.242 1.00 94.06 134 ASN A O 1
ATOM 1089 N N . ARG A 1 135 ? -13.586 -7.418 -7.307 1.00 90.88 135 ARG A N 1
ATOM 1090 C CA . ARG A 1 135 ? -12.750 -8.578 -6.956 1.00 90.88 135 ARG A CA 1
ATOM 1091 C C . ARG A 1 135 ? -12.426 -8.579 -5.463 1.00 90.88 135 ARG A C 1
ATOM 1093 O O . ARG A 1 135 ? -11.265 -8.570 -5.064 1.00 90.88 135 ARG A O 1
ATOM 1100 N N . LEU A 1 136 ? -13.471 -8.576 -4.633 1.00 87.31 136 LEU A N 1
ATOM 1101 C CA . LEU A 1 136 ? -13.346 -8.453 -3.175 1.00 87.31 136 LEU A CA 1
ATOM 1102 C C . LEU A 1 136 ? -12.444 -9.531 -2.562 1.00 87.31 136 LEU A C 1
ATOM 1104 O O . LEU A 1 136 ? -11.614 -9.209 -1.719 1.00 87.31 136 LEU A O 1
ATOM 1108 N N . GLN A 1 137 ? -12.579 -10.788 -2.992 1.00 83.56 137 GLN A N 1
ATOM 1109 C CA . GLN A 1 137 ? -11.753 -11.864 -2.447 1.00 83.56 137 GLN A CA 1
ATOM 1110 C C . GLN A 1 137 ? -10.270 -11.623 -2.743 1.00 83.56 137 GLN A C 1
ATOM 1112 O O . GLN A 1 137 ? -9.460 -11.639 -1.828 1.00 83.56 137 GLN A O 1
ATOM 1117 N N . ASP A 1 138 ? -9.915 -11.298 -3.987 1.00 84.94 138 ASP A N 1
ATOM 1118 C CA . ASP A 1 138 ? -8.522 -11.018 -4.352 1.00 84.94 138 ASP A CA 1
ATOM 1119 C C . ASP A 1 138 ? -7.960 -9.815 -3.576 1.00 84.94 138 ASP A C 1
ATOM 1121 O O . ASP A 1 138 ? -6.802 -9.815 -3.164 1.00 84.94 138 ASP A O 1
ATOM 1125 N N . ALA A 1 139 ? -8.789 -8.796 -3.343 1.00 87.31 139 ALA A N 1
ATOM 1126 C CA . ALA A 1 139 ? -8.438 -7.622 -2.551 1.00 87.31 139 ALA A CA 1
ATOM 1127 C C . ALA A 1 139 ? -8.122 -7.996 -1.087 1.00 87.31 139 ALA A C 1
ATOM 1129 O O . ALA A 1 139 ? -7.109 -7.559 -0.536 1.00 87.31 139 ALA A O 1
ATOM 1130 N N . GLN A 1 140 ? -8.950 -8.847 -0.470 1.00 82.81 140 GLN A N 1
ATOM 1131 C CA . GLN A 1 140 ? -8.713 -9.382 0.877 1.00 82.81 140 GLN A CA 1
ATOM 1132 C C . GLN A 1 140 ? -7.428 -10.213 0.942 1.00 82.81 140 GLN A C 1
ATOM 1134 O O . GLN A 1 140 ? -6.698 -10.158 1.931 1.00 82.81 140 GLN A O 1
ATOM 1139 N N . ASP A 1 141 ? -7.137 -10.975 -0.109 1.00 79.62 141 ASP A N 1
ATOM 1140 C CA . ASP A 1 141 ? -5.955 -11.831 -0.182 1.00 79.62 141 ASP A CA 1
ATOM 1141 C C . ASP A 1 141 ? -4.683 -10.983 -0.205 1.00 79.62 141 ASP A C 1
ATOM 1143 O O . ASP A 1 141 ? -3.768 -11.221 0.581 1.00 79.62 141 ASP A O 1
ATOM 1147 N N . VAL A 1 142 ? -4.659 -9.934 -1.033 1.00 83.56 142 VAL A N 1
ATOM 1148 C CA . VAL A 1 142 ? -3.555 -8.963 -1.088 1.00 83.56 142 VAL A CA 1
ATOM 1149 C C . VAL A 1 142 ? -3.385 -8.239 0.248 1.00 83.56 142 VAL A C 1
ATOM 1151 O O . VAL A 1 142 ? -2.262 -8.097 0.729 1.00 83.56 142 VAL A O 1
ATOM 1154 N N . TYR A 1 143 ? -4.481 -7.822 0.884 1.00 83.12 143 TYR A N 1
ATOM 1155 C CA . TYR A 1 143 ? -4.427 -7.211 2.212 1.00 83.12 143 TYR A CA 1
ATOM 1156 C C . TYR A 1 143 ? -3.886 -8.179 3.275 1.00 83.12 143 TYR A C 1
ATOM 1158 O O . TYR A 1 143 ? -3.085 -7.802 4.124 1.00 83.12 143 TYR A O 1
ATOM 1166 N N . THR A 1 144 ? -4.242 -9.460 3.194 1.00 76.12 144 THR A N 1
ATOM 1167 C CA . THR A 1 144 ? -3.710 -10.490 4.096 1.00 76.12 144 THR A CA 1
ATOM 1168 C C . THR A 1 144 ? -2.200 -10.681 3.901 1.00 76.12 144 THR A C 1
ATOM 1170 O O . THR A 1 144 ? -1.470 -10.761 4.887 1.00 76.12 144 THR A O 1
ATOM 1173 N N . VAL A 1 145 ? -1.712 -10.695 2.650 1.00 75.31 145 VAL A N 1
ATOM 1174 C CA . VAL A 1 145 ? -0.265 -10.732 2.337 1.00 75.31 145 VAL A CA 1
ATOM 1175 C C . VAL A 1 145 ? 0.458 -9.539 2.959 1.00 75.31 145 VAL A C 1
ATOM 1177 O O . VAL A 1 145 ? 1.539 -9.700 3.531 1.00 75.31 145 VAL A O 1
ATOM 1180 N N . PHE A 1 146 ? -0.133 -8.346 2.864 1.00 78.31 146 PHE A N 1
ATOM 1181 C CA . PHE A 1 146 ? 0.415 -7.146 3.487 1.00 78.31 146 PHE A CA 1
ATOM 1182 C C . PHE A 1 146 ? 0.595 -7.342 4.997 1.00 78.31 146 PHE A C 1
ATOM 1184 O O . PHE A 1 146 ? 1.696 -7.142 5.511 1.00 78.31 146 PHE A O 1
ATOM 1191 N N . LEU A 1 147 ? -0.453 -7.789 5.697 1.00 73.62 147 LEU A N 1
ATOM 1192 C CA . LEU A 1 147 ? -0.403 -8.018 7.144 1.00 73.62 147 LEU A CA 1
ATOM 1193 C C . LEU A 1 147 ? 0.676 -9.037 7.535 1.00 73.62 147 LEU A C 1
ATOM 1195 O O . LEU A 1 147 ? 1.416 -8.808 8.494 1.00 73.62 147 LEU A O 1
ATOM 1199 N N . ASP A 1 148 ? 0.799 -10.134 6.783 1.00 69.06 148 ASP A N 1
ATOM 1200 C CA . ASP A 1 148 ? 1.816 -11.166 7.021 1.00 69.06 148 ASP A CA 1
ATOM 1201 C C . ASP A 1 148 ? 3.238 -10.606 6.849 1.00 69.06 148 ASP A C 1
ATOM 1203 O O . ASP A 1 148 ? 4.100 -10.760 7.724 1.00 69.06 148 ASP A O 1
ATOM 1207 N N . THR A 1 149 ? 3.456 -9.853 5.767 1.00 70.56 149 THR A N 1
ATOM 1208 C CA . THR A 1 149 ? 4.736 -9.201 5.455 1.00 70.56 149 THR A CA 1
ATOM 1209 C C . THR A 1 149 ? 5.134 -8.216 6.550 1.00 70.56 149 THR A C 1
ATOM 1211 O O . THR A 1 149 ? 6.278 -8.229 7.013 1.00 70.56 149 THR A O 1
ATOM 1214 N N . GLN A 1 150 ? 4.185 -7.404 7.023 1.00 69.88 150 GLN A N 1
ATOM 1215 C CA . GLN A 1 150 ? 4.433 -6.463 8.110 1.00 69.88 150 GLN A CA 1
ATOM 1216 C C . GLN A 1 150 ? 4.743 -7.158 9.418 1.00 69.88 150 GLN A C 1
ATOM 1218 O O . GLN A 1 150 ? 5.738 -6.824 10.063 1.00 69.88 150 GLN A O 1
ATOM 1223 N N . SER A 1 151 ? 3.959 -8.176 9.768 1.00 61.44 151 SER A N 1
ATOM 1224 C CA . SER A 1 151 ? 4.211 -8.946 10.978 1.00 61.44 151 SER A CA 1
ATOM 1225 C C . SER A 1 151 ? 5.636 -9.507 10.962 1.00 61.44 151 SER A C 1
ATOM 1227 O O . SER A 1 151 ? 6.370 -9.338 11.931 1.00 61.44 151 SER A O 1
ATOM 1229 N N . THR A 1 152 ? 6.084 -10.062 9.831 1.00 61.34 152 THR A N 1
ATOM 1230 C CA . THR A 1 152 ? 7.421 -10.643 9.663 1.00 61.34 152 THR A CA 1
ATOM 1231 C C . THR A 1 152 ? 8.529 -9.593 9.732 1.00 61.34 152 THR A C 1
ATOM 1233 O O . THR A 1 152 ? 9.520 -9.789 10.441 1.00 61.34 152 THR A O 1
ATOM 1236 N N . ARG A 1 153 ? 8.366 -8.459 9.037 1.00 61.41 153 ARG A N 1
ATOM 1237 C CA . ARG A 1 153 ? 9.337 -7.353 9.033 1.00 61.41 153 ARG A CA 1
ATOM 1238 C C . ARG A 1 153 ? 9.506 -6.749 10.426 1.00 61.41 153 ARG A C 1
ATOM 1240 O O . ARG A 1 153 ? 10.615 -6.424 10.844 1.00 61.41 153 ARG A O 1
ATOM 1247 N N . MET A 1 154 ? 8.419 -6.628 11.174 1.00 56.22 154 MET A N 1
ATOM 1248 C CA . MET A 1 154 ? 8.461 -6.127 12.542 1.00 56.22 154 MET A CA 1
ATOM 1249 C C . MET A 1 154 ? 9.193 -7.076 13.494 1.00 56.22 154 MET A C 1
ATOM 1251 O O . MET A 1 154 ? 9.930 -6.603 14.360 1.00 56.22 154 MET A O 1
ATOM 1255 N N . ASN A 1 155 ? 9.094 -8.392 13.283 1.00 51.97 155 ASN A N 1
ATOM 1256 C CA . ASN A 1 155 ? 9.854 -9.378 14.067 1.00 51.97 155 ASN A CA 1
ATOM 1257 C C . ASN A 1 155 ? 11.345 -9.302 13.806 1.00 51.97 155 ASN A C 1
ATOM 1259 O O . ASN A 1 155 ? 12.149 -9.450 14.726 1.00 51.97 155 ASN A O 1
ATOM 1263 N N . SER A 1 156 ? 11.723 -9.104 12.542 1.00 49.81 156 SER A N 1
ATOM 1264 C CA . SER A 1 156 ? 13.127 -9.080 12.145 1.00 49.81 156 SER A CA 1
ATOM 1265 C C . SER A 1 156 ? 13.807 -7.773 12.543 1.00 49.81 156 SER A C 1
ATOM 1267 O O . SER A 1 156 ? 14.964 -7.794 12.962 1.00 49.81 156 SER A O 1
ATOM 1269 N N . MET A 1 157 ? 13.089 -6.646 12.495 1.00 47.31 157 MET A N 1
ATOM 1270 C CA . MET A 1 157 ? 13.633 -5.340 12.873 1.00 47.31 157 MET A CA 1
ATOM 1271 C C . MET A 1 157 ? 13.713 -5.128 14.390 1.00 47.31 157 MET A C 1
ATOM 1273 O O . MET A 1 157 ? 14.340 -4.162 14.827 1.00 47.31 157 MET A O 1
ATOM 1277 N N . ARG A 1 158 ? 13.110 -5.996 15.220 1.00 49.12 158 ARG A N 1
ATOM 1278 C CA . ARG A 1 158 ? 13.024 -5.754 16.666 1.00 49.12 158 ARG A CA 1
ATOM 1279 C C . ARG A 1 158 ? 13.267 -6.982 17.532 1.00 49.12 158 ARG A C 1
ATOM 1281 O O . ARG A 1 158 ? 12.369 -7.542 18.143 1.00 49.12 158 ARG A O 1
ATOM 1288 N N . LYS A 1 159 ? 14.552 -7.212 17.790 1.00 42.47 159 LYS A N 1
ATOM 1289 C CA . LYS A 1 159 ? 15.018 -7.540 19.146 1.00 42.47 159 LYS A CA 1
ATOM 1290 C C . LYS A 1 159 ? 15.199 -6.255 19.966 1.00 42.47 159 LYS A C 1
ATOM 1292 O O . LYS A 1 159 ? 16.258 -6.044 20.549 1.00 42.47 159 LYS A O 1
ATOM 1297 N N . SER A 1 160 ? 14.203 -5.362 19.987 1.00 42.47 160 SER A N 1
ATOM 1298 C CA . SER A 1 160 ? 14.185 -4.380 21.074 1.00 42.47 160 SER A CA 1
ATOM 1299 C C . SER A 1 160 ? 13.941 -5.195 22.347 1.00 42.47 160 SER A C 1
ATOM 1301 O O . SER A 1 160 ? 12.952 -5.932 22.374 1.00 42.47 160 SER A O 1
ATOM 1303 N N . PRO A 1 161 ? 14.797 -5.114 23.383 1.00 41.91 161 PRO A N 1
ATOM 1304 C CA . PRO A 1 161 ? 14.634 -5.869 24.631 1.00 41.91 161 PRO A CA 1
ATOM 1305 C C . PRO A 1 161 ? 13.314 -5.572 25.358 1.00 41.91 161 PRO A C 1
ATOM 1307 O O . PRO A 1 161 ? 13.040 -6.148 26.407 1.00 41.91 161 PRO A O 1
ATOM 1310 N N . HIS A 1 162 ? 12.498 -4.674 24.806 1.00 46.03 162 HIS A N 1
ATOM 1311 C CA . HIS A 1 162 ? 11.309 -4.156 25.435 1.00 46.03 162 HIS A CA 1
ATOM 1312 C C . HIS A 1 162 ? 10.013 -4.381 24.664 1.00 46.03 162 HIS A C 1
ATOM 1314 O O . HIS A 1 162 ? 9.038 -3.891 25.177 1.00 46.03 162 HIS A O 1
ATOM 1320 N N . GLY A 1 163 ? 9.941 -5.080 23.518 1.00 44.75 163 GLY A N 1
ATOM 1321 C CA . GLY A 1 163 ? 8.683 -5.606 22.919 1.00 44.75 163 GLY A CA 1
ATOM 1322 C C . GLY A 1 163 ? 7.537 -4.633 22.532 1.00 44.75 163 GLY A C 1
ATOM 1323 O O . GLY A 1 163 ? 6.782 -4.937 21.615 1.00 44.75 163 GLY A O 1
ATOM 1324 N N . TYR A 1 164 ? 7.432 -3.454 23.148 1.00 43.88 164 TYR A N 1
ATOM 1325 C CA . TYR A 1 164 ? 6.250 -2.592 23.205 1.00 43.88 164 TYR A CA 1
ATOM 1326 C C . TYR A 1 164 ? 6.349 -1.372 22.283 1.00 43.88 164 TYR A C 1
ATOM 1328 O O . TYR A 1 164 ? 5.343 -0.916 21.758 1.00 43.88 164 TYR A O 1
ATOM 1336 N N . ASP A 1 165 ? 7.555 -0.864 22.012 1.00 43.28 165 ASP A N 1
ATOM 1337 C CA . ASP A 1 165 ? 7.748 0.430 21.327 1.00 43.28 165 ASP A CA 1
ATOM 1338 C C . ASP A 1 165 ? 7.533 0.360 19.800 1.00 43.28 165 ASP A C 1
ATOM 1340 O O . ASP A 1 165 ? 8.083 1.176 19.053 1.00 43.28 165 ASP A O 1
ATOM 1344 N N . SER A 1 166 ? 6.901 -0.713 19.313 1.00 44.81 166 SER A N 1
ATOM 1345 C CA . SER A 1 166 ? 7.159 -1.271 17.984 1.00 44.81 166 SER A CA 1
ATOM 1346 C C . SER A 1 166 ? 6.083 -1.287 16.993 1.00 44.81 166 SER A C 1
ATOM 1348 O O . SER A 1 166 ? 6.410 -1.256 15.811 1.00 44.81 166 SER A O 1
ATOM 1350 N N . ASP A 1 167 ? 4.883 -1.482 17.485 1.00 46.16 167 ASP A N 1
ATOM 1351 C CA . ASP A 1 167 ? 3.739 -1.606 16.643 1.00 46.16 167 ASP A CA 1
ATOM 1352 C C . ASP A 1 167 ? 3.170 -0.207 16.574 1.00 46.16 167 ASP A C 1
ATOM 1354 O O . ASP A 1 167 ? 2.413 0.156 17.470 1.00 46.16 167 ASP A O 1
ATOM 1358 N N . PRO A 1 168 ? 3.570 0.628 15.586 1.00 43.62 168 PRO A N 1
ATOM 1359 C CA . PRO A 1 168 ? 2.878 1.890 15.396 1.00 43.62 168 PRO A CA 1
ATOM 1360 C C . PRO A 1 168 ? 1.384 1.632 15.146 1.00 43.62 168 PRO A C 1
ATOM 1362 O O . PRO A 1 168 ? 0.583 2.538 15.330 1.00 43.62 168 PRO A O 1
ATOM 1365 N N . PHE A 1 169 ? 0.998 0.393 14.786 1.00 51.28 169 PHE A N 1
ATOM 1366 C CA . PHE A 1 169 ? -0.376 -0.003 14.529 1.00 51.28 169 PHE A CA 1
ATOM 1367 C C . PHE A 1 169 ? -0.681 -1.432 15.027 1.00 51.28 169 PHE A C 1
ATOM 1369 O O . PHE A 1 169 ? -0.840 -2.349 14.217 1.00 51.28 169 PHE A O 1
ATOM 1376 N N . PRO A 1 170 ? -0.982 -1.629 16.331 1.00 47.66 170 PRO A N 1
ATOM 1377 C CA . PRO A 1 170 ? -1.681 -2.842 16.790 1.00 47.66 170 PRO A CA 1
ATOM 1378 C C . PRO A 1 170 ? -3.101 -2.969 16.178 1.00 47.66 170 PRO A C 1
ATOM 1380 O O . PRO A 1 170 ? -3.808 -3.948 16.382 1.00 47.66 170 PRO A O 1
ATOM 1383 N N . ILE A 1 171 ? -3.490 -1.955 15.408 1.00 49.03 171 ILE A N 1
ATOM 1384 C CA . ILE A 1 171 ? -4.786 -1.603 14.847 1.00 49.03 171 ILE A CA 1
ATOM 1385 C C . ILE A 1 171 ? -5.254 -2.503 13.690 1.00 49.03 171 ILE A C 1
ATOM 1387 O O . ILE A 1 171 ? -6.457 -2.643 13.476 1.00 49.03 171 ILE A O 1
ATOM 1391 N N . LEU A 1 172 ? -4.352 -3.132 12.935 1.00 51.12 172 LEU A N 1
ATOM 1392 C CA . LEU A 1 172 ? -4.763 -3.850 11.718 1.00 51.12 172 LEU A CA 1
ATOM 1393 C C . LEU A 1 172 ? -5.134 -5.318 11.951 1.00 51.12 172 LEU A C 1
ATOM 1395 O O . LEU A 1 172 ? -5.571 -5.991 11.021 1.00 51.12 172 LEU A O 1
ATOM 1399 N N . VAL A 1 173 ? -4.991 -5.830 13.177 1.00 51.09 173 VAL A N 1
ATOM 1400 C CA . VAL A 1 173 ? -5.340 -7.220 13.495 1.00 51.09 173 VAL A CA 1
ATOM 1401 C C . VAL A 1 173 ? -5.862 -7.306 14.927 1.00 51.09 173 VAL A C 1
ATOM 1403 O O . VAL A 1 173 ? -5.132 -7.663 15.851 1.00 51.09 173 VAL A O 1
ATOM 1406 N N . LEU A 1 174 ? -7.125 -6.947 15.136 1.00 45.47 174 LEU A N 1
ATOM 1407 C CA . LEU A 1 174 ? -7.727 -6.996 16.465 1.00 45.47 174 LEU A CA 1
ATOM 1408 C C . LEU A 1 174 ? -8.518 -8.299 16.641 1.00 45.47 174 LEU A C 1
ATOM 1410 O O . LEU A 1 174 ? -9.601 -8.494 16.102 1.00 45.47 174 LEU A O 1
ATOM 1414 N N . PHE A 1 175 ? -7.875 -9.189 17.400 1.00 45.00 175 PHE A N 1
ATOM 1415 C CA . PHE A 1 175 ? -8.461 -10.154 18.335 1.00 45.00 175 PHE A CA 1
ATOM 1416 C C . PHE A 1 175 ? -9.453 -11.197 17.823 1.00 45.00 175 PHE A C 1
ATOM 1418 O O . PHE A 1 175 ? -10.458 -11.450 18.482 1.00 45.00 175 PHE A O 1
ATOM 1425 N N . HIS A 1 176 ? -9.134 -11.912 16.746 1.00 45.91 176 HIS A N 1
ATOM 1426 C CA . HIS A 1 176 ? -9.797 -13.199 16.545 1.00 45.91 176 HIS A CA 1
ATOM 1427 C C . HIS A 1 176 ? -8.872 -14.226 15.896 1.00 45.91 176 HIS A C 1
ATOM 1429 O O . HIS A 1 176 ? -8.352 -14.023 14.801 1.00 45.91 176 HIS A O 1
ATOM 1435 N N . ASP A 1 177 ? -8.642 -15.319 16.613 1.00 45.16 177 ASP A N 1
ATOM 1436 C CA . ASP A 1 177 ? -7.867 -16.488 16.192 1.00 45.16 177 ASP A CA 1
ATOM 1437 C C . ASP A 1 177 ? -8.582 -17.311 15.112 1.00 45.16 177 ASP A C 1
ATOM 1439 O O . ASP A 1 177 ? -7.927 -17.955 14.287 1.00 45.16 177 ASP A O 1
ATOM 1443 N N . ASP A 1 178 ? -9.916 -17.246 15.077 1.00 48.19 178 ASP A N 1
ATOM 1444 C CA . ASP A 1 178 ? -10.709 -17.756 13.959 1.00 48.19 178 ASP A CA 1
ATOM 1445 C C . ASP A 1 178 ? -10.750 -16.750 12.791 1.00 48.19 178 ASP A C 1
ATOM 1447 O O . ASP A 1 178 ? -11.432 -15.734 12.908 1.00 48.19 178 ASP A O 1
ATOM 1451 N N . PRO A 1 179 ? -10.108 -17.028 11.643 1.00 47.16 179 PRO A N 1
ATOM 1452 C CA . PRO A 1 179 ? -10.204 -16.206 10.426 1.00 47.16 179 PRO A CA 1
ATOM 1453 C C . PRO A 1 179 ? -11.581 -16.147 9.771 1.00 47.16 179 PRO A C 1
ATOM 1455 O O . PRO A 1 179 ? -11.780 -15.388 8.826 1.00 47.16 179 PRO A O 1
ATOM 1458 N N . LYS A 1 180 ? -12.494 -17.028 10.180 1.00 50.44 180 LYS A N 1
ATOM 1459 C CA . LYS A 1 180 ? -13.864 -17.080 9.680 1.00 50.44 180 LYS A CA 1
ATOM 1460 C C . LYS A 1 180 ? -14.816 -16.304 10.569 1.00 50.44 180 LYS A C 1
ATOM 1462 O O . LYS A 1 180 ? -15.990 -16.215 10.225 1.00 50.44 180 LYS A O 1
ATOM 1467 N N . ALA A 1 181 ? -14.338 -15.771 11.691 1.00 56.19 181 ALA A N 1
ATOM 1468 C CA . ALA A 1 181 ? -15.157 -14.912 12.515 1.00 56.19 181 ALA A CA 1
ATOM 1469 C C . ALA A 1 181 ? -15.647 -13.725 11.688 1.00 56.19 181 ALA A C 1
ATOM 1471 O O . ALA A 1 181 ? -14.909 -13.183 10.864 1.00 56.19 181 ALA A O 1
ATOM 1472 N N . ASP A 1 182 ? -16.879 -13.289 11.936 1.00 57.03 182 ASP A N 1
ATOM 1473 C CA . ASP A 1 182 ? -17.499 -12.170 11.218 1.00 57.03 182 ASP A CA 1
ATOM 1474 C C . ASP A 1 182 ? -16.663 -10.881 11.323 1.00 57.03 182 ASP A C 1
ATOM 1476 O O . ASP A 1 182 ? -16.699 -10.006 10.455 1.00 57.03 182 ASP A O 1
ATOM 1480 N N . VAL A 1 183 ? -15.816 -10.779 12.351 1.00 51.53 183 VAL A N 1
ATOM 1481 C CA . VAL A 1 183 ? -14.841 -9.697 12.495 1.00 51.53 183 VAL A CA 1
ATOM 1482 C C . VAL A 1 183 ? -13.741 -9.710 11.421 1.00 51.53 183 VAL A C 1
ATOM 1484 O O . VAL A 1 183 ? -13.117 -8.675 11.236 1.00 51.53 183 VAL A O 1
ATOM 1487 N N . TRP A 1 184 ? -13.557 -10.780 10.648 1.00 53.88 184 TRP A N 1
ATOM 1488 C CA . TRP A 1 184 ? -12.696 -10.832 9.454 1.00 53.88 184 TRP A CA 1
ATOM 1489 C C . TRP A 1 184 ? -13.461 -10.733 8.135 1.00 53.88 184 TRP A C 1
ATOM 1491 O O . TRP A 1 184 ? -12.836 -10.625 7.079 1.00 53.88 184 TRP A O 1
ATOM 1501 N N . ALA A 1 185 ? -14.797 -10.746 8.163 1.00 66.38 185 ALA A N 1
ATOM 1502 C CA . ALA A 1 185 ? -15.606 -10.547 6.969 1.00 66.38 185 ALA A CA 1
ATOM 1503 C C . ALA A 1 185 ? -15.462 -9.090 6.502 1.00 66.38 185 ALA A C 1
ATOM 1505 O O . ALA A 1 185 ? -16.196 -8.183 6.907 1.00 66.38 185 ALA A O 1
ATOM 1506 N N . PHE A 1 186 ? -14.453 -8.841 5.671 1.00 71.44 186 PHE A N 1
ATOM 1507 C CA . PHE A 1 186 ? -14.262 -7.550 5.038 1.00 71.44 186 PHE A CA 1
ATOM 1508 C C . PHE A 1 186 ? -15.358 -7.344 3.995 1.00 71.44 186 PHE A C 1
ATOM 1510 O O . PHE A 1 186 ? -15.326 -7.938 2.918 1.00 71.44 186 PHE A O 1
ATOM 1517 N N . THR A 1 187 ? -16.312 -6.466 4.295 1.00 85.12 187 THR A N 1
ATOM 1518 C CA . THR A 1 187 ? -17.099 -5.807 3.248 1.00 85.12 187 THR A CA 1
ATOM 1519 C C . THR A 1 187 ? -16.180 -4.890 2.428 1.00 85.12 187 THR A C 1
ATOM 1521 O O . THR A 1 187 ? -15.121 -4.496 2.932 1.00 85.12 187 THR A O 1
ATOM 1524 N N . PRO A 1 188 ? -16.559 -4.493 1.198 1.00 88.62 188 PRO A N 1
ATOM 1525 C CA . PRO A 1 188 ? -15.778 -3.535 0.415 1.00 88.62 188 PRO A CA 1
ATOM 1526 C C . PRO A 1 188 ? -15.439 -2.259 1.198 1.00 88.62 188 PRO A C 1
ATOM 1528 O O . PRO A 1 188 ? -14.277 -1.878 1.259 1.00 88.62 188 PRO A O 1
ATOM 1531 N N . ASN A 1 189 ? -16.417 -1.664 1.892 1.00 88.31 189 ASN A N 1
ATOM 1532 C CA . ASN A 1 189 ? -16.207 -0.445 2.682 1.00 88.31 189 ASN A CA 1
ATOM 1533 C C . ASN A 1 189 ? -15.260 -0.663 3.863 1.00 88.31 189 ASN A C 1
ATOM 1535 O O . ASN A 1 189 ? -14.453 0.206 4.177 1.00 88.31 189 ASN A O 1
ATOM 1539 N N . ARG A 1 190 ? -15.341 -1.826 4.518 1.00 86.06 190 ARG A N 1
ATOM 1540 C CA . ARG A 1 190 ? -14.456 -2.148 5.635 1.00 86.06 190 ARG A CA 1
ATOM 1541 C C . ARG A 1 190 ? -13.022 -2.369 5.169 1.00 86.06 190 ARG A C 1
ATOM 1543 O O . ARG A 1 190 ? -12.100 -1.922 5.843 1.00 86.06 190 ARG A O 1
ATOM 1550 N N . LEU A 1 191 ? -12.832 -3.034 4.027 1.00 87.69 191 LEU A N 1
ATOM 1551 C CA . LEU A 1 191 ? -11.505 -3.195 3.438 1.00 87.69 191 LEU A CA 1
ATOM 1552 C C . LEU A 1 191 ? -10.942 -1.850 2.980 1.00 87.69 191 LEU A C 1
ATOM 1554 O O . LEU A 1 191 ? -9.787 -1.556 3.255 1.00 87.69 191 LEU A O 1
ATOM 1558 N N . GLU A 1 192 ? -11.766 -1.013 2.352 1.00 91.00 192 GLU A N 1
ATOM 1559 C CA . GLU A 1 192 ? -11.382 0.336 1.937 1.00 91.00 192 GLU A CA 1
ATOM 1560 C C . GLU A 1 192 ? -10.983 1.207 3.134 1.00 91.00 192 GLU A C 1
ATOM 1562 O O . GLU A 1 192 ? -9.961 1.891 3.091 1.00 91.00 192 GLU A O 1
ATOM 1567 N N . ALA A 1 193 ? -11.735 1.144 4.236 1.00 89.12 193 ALA A N 1
ATOM 1568 C CA . ALA A 1 193 ? -11.382 1.826 5.476 1.00 89.12 193 ALA A CA 1
ATOM 1569 C C . ALA A 1 193 ? -10.040 1.318 6.021 1.00 89.12 193 ALA A C 1
ATOM 1571 O O . ALA A 1 193 ? -9.179 2.114 6.393 1.00 89.12 193 ALA A O 1
ATOM 1572 N N . ALA A 1 194 ? -9.831 -0.001 6.022 1.00 86.38 194 ALA A N 1
ATOM 1573 C CA . ALA A 1 194 ? -8.590 -0.610 6.486 1.00 86.38 194 ALA A CA 1
ATOM 1574 C C . ALA A 1 194 ? -7.380 -0.219 5.629 1.00 86.38 194 ALA A C 1
ATOM 1576 O O . ALA A 1 194 ? -6.323 0.091 6.170 1.00 86.38 194 ALA A O 1
ATOM 1577 N N . VAL A 1 195 ? -7.548 -0.176 4.308 1.00 87.75 195 VAL A N 1
ATOM 1578 C CA . VAL A 1 195 ? -6.545 0.312 3.357 1.00 87.75 195 VAL A CA 1
ATOM 1579 C C . VAL A 1 195 ? -6.266 1.800 3.550 1.00 87.75 195 VAL A C 1
ATOM 1581 O O . VAL A 1 195 ? -5.113 2.214 3.527 1.00 87.75 195 VAL A O 1
ATOM 1584 N N . THR A 1 196 ? -7.298 2.604 3.791 1.00 89.25 196 THR A N 1
ATOM 1585 C CA . THR A 1 196 ? -7.149 4.041 4.054 1.00 89.25 196 THR A CA 1
ATOM 1586 C C . THR A 1 196 ? -6.359 4.288 5.342 1.00 89.25 196 THR A C 1
ATOM 1588 O O . THR A 1 196 ? -5.518 5.179 5.383 1.00 89.25 196 THR A O 1
ATOM 1591 N N . MET A 1 197 ? -6.534 3.449 6.367 1.00 85.44 197 MET A N 1
ATOM 1592 C CA . MET A 1 197 ? -5.692 3.493 7.569 1.00 85.44 197 MET A CA 1
ATOM 1593 C C . MET A 1 197 ? -4.222 3.142 7.293 1.00 85.44 197 MET A C 1
ATOM 1595 O O . MET A 1 197 ? -3.361 3.594 8.040 1.00 85.44 197 MET A O 1
ATOM 1599 N N . LEU A 1 198 ? -3.907 2.383 6.233 1.00 81.94 198 LEU A N 1
ATOM 1600 C CA . LEU A 1 198 ? -2.511 2.161 5.823 1.00 81.94 198 LEU A CA 1
ATOM 1601 C C . LEU A 1 198 ? -1.877 3.442 5.285 1.00 81.94 198 LEU A C 1
ATOM 1603 O O . LEU A 1 198 ? -0.706 3.696 5.532 1.00 81.94 198 LEU A O 1
ATOM 1607 N N . GLU A 1 199 ? -2.648 4.265 4.576 1.00 78.31 199 GLU A N 1
ATOM 1608 C CA . GLU A 1 199 ? -2.168 5.572 4.115 1.00 78.31 199 GLU A CA 1
ATOM 1609 C C . GLU A 1 199 ? -1.923 6.515 5.283 1.00 78.31 199 GLU A C 1
ATOM 1611 O O . GLU A 1 199 ? -0.995 7.304 5.229 1.00 78.31 199 GLU A O 1
ATOM 1616 N N . ALA A 1 200 ? -2.689 6.394 6.372 1.00 75.88 200 ALA A N 1
ATOM 1617 C CA . ALA A 1 200 ? -2.425 7.145 7.597 1.00 75.88 200 ALA A CA 1
ATOM 1618 C C . ALA A 1 200 ? -1.058 6.810 8.222 1.00 75.88 200 ALA A C 1
ATOM 1620 O O . ALA A 1 200 ? -0.633 7.488 9.146 1.00 75.88 200 ALA A O 1
ATOM 1621 N N . MET A 1 201 ? -0.355 5.777 7.749 1.00 70.50 201 MET A N 1
ATOM 1622 C CA . MET A 1 201 ? 1.023 5.496 8.157 1.00 70.50 201 MET A CA 1
ATOM 1623 C C . MET A 1 201 ? 2.042 6.368 7.414 1.00 70.50 201 MET A C 1
ATOM 1625 O O . MET A 1 201 ? 3.191 6.481 7.845 1.00 70.50 201 MET A O 1
ATOM 1629 N N . GLU A 1 202 ? 1.646 6.941 6.280 1.00 69.12 202 GLU A N 1
ATOM 1630 C CA . GLU A 1 202 ? 2.510 7.655 5.358 1.00 69.12 202 GLU A CA 1
ATOM 1631 C C . GLU A 1 202 ? 2.038 9.104 5.220 1.00 69.12 202 GLU A C 1
ATOM 1633 O O . GLU A 1 202 ? 0.923 9.387 4.800 1.00 69.12 202 GLU A O 1
ATOM 1638 N N . GLY A 1 203 ? 2.906 10.050 5.561 1.00 71.94 203 GLY A N 1
ATOM 1639 C CA . GLY A 1 203 ? 2.602 11.473 5.445 1.00 71.94 203 GLY A CA 1
ATOM 1640 C C . GLY A 1 203 ? 2.802 12.231 6.745 1.00 71.94 203 GLY A C 1
ATOM 1641 O O . GLY A 1 203 ? 3.183 11.666 7.775 1.00 71.94 203 GLY A O 1
ATOM 1642 N N . ASP A 1 204 ? 2.593 13.537 6.658 1.00 79.88 204 ASP A N 1
ATOM 1643 C CA . ASP A 1 204 ? 2.624 14.432 7.805 1.00 79.88 204 ASP A CA 1
ATOM 1644 C C . ASP A 1 204 ? 1.342 14.331 8.640 1.00 79.88 204 ASP A C 1
ATOM 1646 O O . ASP A 1 204 ? 0.408 13.598 8.324 1.00 79.88 204 ASP A O 1
ATOM 1650 N N . TRP A 1 205 ? 1.321 15.067 9.747 1.00 76.69 205 TRP A N 1
ATOM 1651 C CA . TRP A 1 205 ? 0.243 15.042 10.729 1.00 76.69 205 TRP A CA 1
ATOM 1652 C C . TRP A 1 205 ? -1.159 15.194 10.117 1.00 76.69 205 TRP A C 1
ATOM 1654 O O . TRP A 1 205 ? -2.062 14.411 10.425 1.00 76.69 205 TRP A O 1
ATOM 1664 N N . ASP A 1 206 ? -1.332 16.172 9.231 1.00 82.12 206 ASP A N 1
ATOM 1665 C CA . ASP A 1 206 ? -2.638 16.501 8.667 1.00 82.12 206 ASP A CA 1
ATOM 1666 C C . ASP A 1 206 ? -3.134 15.387 7.736 1.00 82.12 206 ASP A C 1
ATOM 1668 O O . ASP A 1 206 ? -4.295 14.976 7.830 1.00 82.12 206 ASP A O 1
ATOM 1672 N N . ALA A 1 207 ? -2.244 14.823 6.910 1.00 83.75 207 ALA A N 1
ATOM 1673 C CA . ALA A 1 207 ? -2.580 13.720 6.011 1.00 83.75 207 ALA A CA 1
ATOM 1674 C C . ALA A 1 207 ? -3.058 12.471 6.769 1.00 83.75 207 ALA A C 1
ATOM 1676 O O . ALA A 1 207 ? -3.997 11.787 6.347 1.00 83.75 207 ALA A O 1
ATOM 1677 N N . GLN A 1 208 ? -2.450 12.181 7.918 1.00 83.12 208 GLN A N 1
ATOM 1678 C CA . GLN A 1 208 ? -2.807 11.007 8.707 1.00 83.12 208 GLN A CA 1
ATOM 1679 C C . GLN A 1 208 ? -4.151 11.159 9.421 1.00 83.12 208 GLN A C 1
ATOM 1681 O O . GLN A 1 208 ? -4.959 10.225 9.429 1.00 83.12 208 GLN A O 1
ATOM 1686 N N . LEU A 1 209 ? -4.427 12.341 9.980 1.00 83.12 209 LEU A N 1
ATOM 1687 C CA . LEU A 1 209 ? -5.738 12.640 10.556 1.00 83.12 209 LEU A CA 1
ATOM 1688 C C . LEU A 1 209 ? -6.836 12.615 9.493 1.00 83.12 209 LEU A C 1
ATOM 1690 O O . LEU A 1 209 ? -7.922 12.083 9.741 1.00 83.12 209 LEU A O 1
ATOM 1694 N N . GLU A 1 210 ? -6.565 13.150 8.301 1.00 88.94 210 GLU A N 1
ATOM 1695 C CA . GLU A 1 210 ? -7.488 13.081 7.172 1.00 88.94 210 GLU A CA 1
ATOM 1696 C C . GLU A 1 210 ? -7.779 11.626 6.784 1.00 88.94 210 GLU A C 1
ATOM 1698 O O . GLU A 1 210 ? -8.941 11.242 6.637 1.00 88.94 210 GLU A O 1
ATOM 1703 N N . ALA A 1 211 ? -6.750 10.784 6.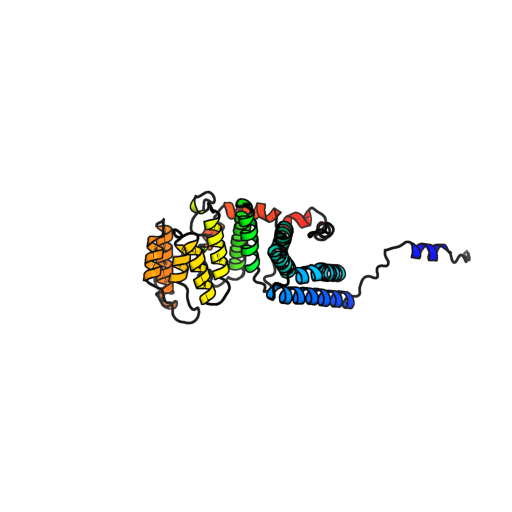672 1.00 88.50 211 ALA A N 1
ATOM 1704 C CA . ALA A 1 211 ? -6.915 9.364 6.383 1.00 88.50 211 ALA A CA 1
ATOM 1705 C C . ALA A 1 211 ? -7.752 8.643 7.457 1.00 88.50 211 ALA A C 1
ATOM 1707 O O . ALA A 1 211 ? -8.691 7.923 7.110 1.00 88.50 211 ALA A O 1
ATOM 1708 N N . ALA A 1 212 ? -7.509 8.900 8.745 1.00 87.19 212 ALA A N 1
ATOM 1709 C CA . ALA A 1 212 ? -8.319 8.334 9.824 1.00 87.19 212 ALA A CA 1
ATOM 1710 C C . ALA A 1 212 ? -9.788 8.794 9.764 1.00 87.19 212 ALA A C 1
ATOM 1712 O O . ALA A 1 212 ? -10.703 7.980 9.903 1.00 87.19 212 ALA A O 1
ATOM 1713 N N . ASN A 1 213 ? -10.035 10.073 9.464 1.00 88.94 213 ASN A N 1
ATOM 1714 C CA . ASN A 1 213 ? -11.390 10.602 9.279 1.00 88.94 213 ASN A CA 1
ATOM 1715 C C . ASN A 1 213 ? -12.107 9.937 8.098 1.00 88.94 213 ASN A C 1
ATOM 1717 O O . ASN A 1 213 ? -13.264 9.532 8.221 1.00 88.94 213 ASN A O 1
ATOM 1721 N N . ARG A 1 214 ? -11.419 9.774 6.960 1.00 92.31 214 ARG A N 1
ATOM 1722 C CA . ARG A 1 214 ? -11.961 9.076 5.784 1.00 92.31 214 ARG A CA 1
ATOM 1723 C C . ARG A 1 214 ? -12.280 7.615 6.105 1.00 92.31 214 ARG A C 1
ATOM 1725 O O . ARG A 1 214 ? -13.362 7.145 5.760 1.00 92.31 214 ARG A O 1
ATOM 1732 N N . ALA A 1 215 ? -11.392 6.916 6.811 1.00 90.31 215 ALA A N 1
ATOM 1733 C CA . ALA A 1 215 ? -11.625 5.538 7.237 1.00 90.31 215 ALA A CA 1
ATOM 1734 C C . ALA A 1 215 ? -12.839 5.418 8.175 1.00 90.31 215 ALA A C 1
ATOM 1736 O O . ALA A 1 215 ? -13.664 4.522 7.989 1.00 90.31 215 ALA A O 1
ATOM 1737 N N . HIS A 1 216 ? -12.996 6.339 9.132 1.00 89.56 216 HIS A N 1
ATOM 1738 C CA . HIS A 1 216 ? -14.175 6.378 10.000 1.00 89.56 216 HIS A CA 1
ATOM 1739 C C . HIS A 1 216 ? -15.459 6.647 9.207 1.00 89.56 216 HIS A C 1
ATOM 1741 O O . HIS A 1 216 ? -16.460 5.974 9.419 1.00 89.56 216 HIS A O 1
ATOM 1747 N N . ALA A 1 217 ? -15.437 7.573 8.245 1.00 91.25 217 ALA A N 1
ATOM 1748 C CA . ALA A 1 217 ? -16.599 7.858 7.402 1.00 91.25 217 ALA A CA 1
ATOM 1749 C C . ALA A 1 217 ? -17.020 6.651 6.541 1.00 91.25 217 ALA A C 1
ATOM 1751 O O . ALA A 1 217 ? -18.212 6.418 6.341 1.00 91.25 217 ALA A O 1
ATOM 1752 N N . LEU A 1 218 ? -16.052 5.865 6.056 1.00 89.38 218 LEU A N 1
ATOM 1753 C CA . LEU A 1 218 ? -16.298 4.635 5.296 1.00 89.38 218 LEU A CA 1
ATOM 1754 C C . LEU A 1 218 ? -16.883 3.513 6.162 1.00 89.38 218 LEU A C 1
ATOM 1756 O O . LEU A 1 218 ? -17.701 2.725 5.677 1.00 89.38 218 LEU A O 1
ATOM 1760 N N . PHE A 1 219 ? -16.471 3.430 7.429 1.00 87.88 219 PHE A N 1
ATOM 1761 C CA . PHE A 1 219 ? -16.951 2.414 8.361 1.00 87.88 219 PHE A CA 1
ATOM 1762 C C . PHE A 1 219 ? -17.119 2.980 9.792 1.00 87.88 219 PHE A C 1
ATOM 1764 O O . PHE A 1 219 ? -16.264 2.751 10.651 1.00 87.88 219 PHE A O 1
ATOM 1771 N N . PRO A 1 220 ? -18.235 3.691 10.076 1.00 88.06 220 PRO A N 1
ATOM 1772 C CA . PRO A 1 220 ? -18.417 4.437 11.332 1.00 88.06 220 PRO A CA 1
ATOM 1773 C C . PRO A 1 220 ? -18.479 3.573 12.591 1.00 88.06 220 PRO A C 1
ATOM 1775 O O . PRO A 1 220 ? -18.163 4.028 13.684 1.00 88.06 220 PRO A O 1
ATOM 1778 N N . GLU A 1 221 ? -18.869 2.308 12.451 1.00 86.06 221 GLU A N 1
ATOM 1779 C CA . GLU A 1 221 ? -18.900 1.357 13.566 1.00 86.06 221 GLU A CA 1
ATOM 1780 C C . GLU A 1 221 ? -17.509 0.827 13.941 1.00 86.06 221 GLU A C 1
ATOM 1782 O O . GLU A 1 221 ? -17.383 0.001 14.848 1.00 86.06 221 GLU A O 1
ATOM 1787 N N . TRP A 1 222 ? -16.463 1.236 13.219 1.00 84.69 222 TRP A N 1
ATOM 1788 C CA . TRP A 1 222 ? -15.098 0.846 13.521 1.00 84.69 222 TRP A CA 1
ATOM 1789 C C . TRP A 1 222 ? -14.503 1.791 14.549 1.00 84.69 222 TRP A C 1
ATOM 1791 O O . TRP A 1 222 ? -14.286 2.972 14.283 1.00 84.69 222 TRP A O 1
ATOM 1801 N N . TYR A 1 223 ? -14.184 1.250 15.719 1.00 84.44 223 TYR A N 1
ATOM 1802 C CA . TYR A 1 223 ? -13.561 2.024 16.785 1.00 84.44 223 TYR A CA 1
ATOM 1803 C C . TYR A 1 223 ? -12.107 2.415 16.477 1.00 84.44 223 TYR A C 1
ATOM 1805 O O . TYR A 1 223 ? -11.585 3.360 17.054 1.00 84.44 223 TYR A O 1
ATOM 1813 N N . VAL A 1 224 ? -11.442 1.700 15.569 1.00 82.94 224 VAL A N 1
ATOM 1814 C CA . VAL A 1 224 ? -10.008 1.837 15.291 1.00 82.94 224 VAL A CA 1
ATOM 1815 C C . VAL A 1 224 ? -9.600 3.215 14.767 1.00 82.94 224 VAL A C 1
ATOM 1817 O O . VAL A 1 224 ? -8.651 3.763 15.323 1.00 82.94 224 VAL A O 1
ATOM 1820 N N . PRO A 1 225 ? -10.243 3.801 13.736 1.00 85.25 225 PRO A N 1
ATOM 1821 C CA . PRO A 1 225 ? -9.825 5.113 13.253 1.00 85.25 225 PRO A CA 1
ATOM 1822 C C . PRO A 1 225 ? -10.021 6.193 14.322 1.00 85.25 225 PRO A C 1
ATOM 1824 O O . PRO A 1 225 ? -9.197 7.090 14.446 1.00 85.25 225 PRO A O 1
ATOM 1827 N N . VAL A 1 226 ? -11.059 6.056 15.154 1.00 85.81 226 VAL A N 1
ATOM 1828 C CA . VAL A 1 226 ? -11.321 6.954 16.289 1.00 85.81 226 VAL A CA 1
ATOM 1829 C C . VAL A 1 226 ? -10.264 6.779 17.380 1.00 85.81 226 VAL A C 1
ATOM 1831 O O . VAL A 1 226 ? -9.723 7.757 17.883 1.00 85.81 226 VAL A O 1
ATOM 1834 N N . ALA A 1 227 ? -9.912 5.535 17.712 1.00 84.12 227 ALA A N 1
ATOM 1835 C CA . ALA A 1 227 ? -8.840 5.231 18.653 1.00 84.12 227 ALA A CA 1
ATOM 1836 C C . ALA A 1 227 ? -7.492 5.768 18.161 1.00 84.12 227 ALA A C 1
ATOM 1838 O O . ALA A 1 227 ? -6.728 6.319 18.945 1.00 84.12 227 ALA A O 1
ATOM 1839 N N . TYR A 1 228 ? -7.217 5.646 16.859 1.00 81.06 228 TYR A N 1
ATOM 1840 C CA . TYR A 1 228 ? -6.026 6.222 16.249 1.00 81.06 228 TYR A CA 1
ATOM 1841 C C . TYR A 1 228 ? -5.970 7.723 16.509 1.00 81.06 228 TYR A C 1
ATOM 1843 O O . TYR A 1 228 ? -4.996 8.200 17.071 1.00 81.06 228 TYR A O 1
ATOM 1851 N N . GLN A 1 229 ? -7.045 8.450 16.205 1.00 81.56 229 GLN A N 1
ATOM 1852 C CA . GLN A 1 229 ? -7.118 9.889 16.462 1.00 81.56 229 GLN A CA 1
ATOM 1853 C C . GLN A 1 229 ? -6.993 10.234 17.953 1.00 81.56 229 GLN A C 1
ATOM 1855 O O . GLN A 1 229 ? -6.358 11.229 18.287 1.00 81.56 229 GLN A O 1
ATOM 1860 N N . ALA A 1 230 ? -7.553 9.409 18.846 1.00 84.44 230 ALA A N 1
ATOM 1861 C CA . ALA A 1 230 ? -7.481 9.620 20.291 1.00 84.44 230 ALA A CA 1
ATOM 1862 C C . ALA A 1 230 ? -6.051 9.535 20.839 1.00 84.44 230 ALA A C 1
ATOM 1864 O O . ALA A 1 230 ? -5.703 10.271 21.762 1.00 84.44 230 ALA A O 1
ATOM 1865 N N . PHE A 1 231 ? -5.240 8.626 20.291 1.00 77.75 231 PHE A N 1
ATOM 1866 C CA . PHE A 1 231 ? -3.922 8.280 20.823 1.00 77.75 231 PHE A CA 1
ATOM 1867 C C . PHE A 1 231 ? -2.755 8.704 19.935 1.00 77.75 231 PHE A C 1
ATOM 1869 O O . PHE A 1 231 ? -1.617 8.375 20.270 1.00 77.75 231 PHE A O 1
ATOM 1876 N N . TYR A 1 232 ? -2.990 9.368 18.799 1.00 69.69 232 TYR A N 1
ATOM 1877 C CA . TYR A 1 232 ? -1.910 9.641 17.859 1.00 69.69 232 TYR A CA 1
ATOM 1878 C C . TYR A 1 232 ? -0.883 10.607 18.471 1.00 69.69 232 TYR A C 1
ATOM 1880 O O . TYR A 1 232 ? -1.165 11.767 18.768 1.00 69.69 232 TYR A O 1
ATOM 1888 N N . VAL A 1 233 ? 0.313 10.069 18.716 1.00 59.31 233 VAL A N 1
ATOM 1889 C CA . VAL A 1 233 ? 1.393 10.706 19.473 1.00 59.31 233 VAL A CA 1
ATOM 1890 C C . VAL A 1 233 ? 2.258 11.522 18.523 1.00 59.31 233 VAL A C 1
ATOM 1892 O O . VAL A 1 233 ? 2.830 10.961 17.589 1.00 59.31 233 VAL A O 1
ATOM 1895 N N . ASP A 1 234 ? 2.466 12.808 18.814 1.00 57.16 234 ASP A N 1
ATOM 1896 C CA . ASP A 1 234 ? 3.689 13.470 18.358 1.00 57.16 234 ASP A CA 1
ATOM 1897 C C . ASP A 1 234 ? 4.853 12.748 19.046 1.00 57.16 234 ASP A C 1
ATOM 1899 O O . ASP A 1 234 ? 5.062 12.893 20.252 1.00 57.16 234 ASP A O 1
ATOM 1903 N N . TYR A 1 235 ? 5.559 11.895 18.293 1.00 51.97 235 TYR A N 1
ATOM 1904 C CA . TYR A 1 235 ? 6.593 10.970 18.779 1.00 51.97 235 TYR A CA 1
ATOM 1905 C C . TYR A 1 235 ? 7.647 11.649 19.676 1.00 51.97 235 TYR A C 1
ATOM 1907 O O . TYR A 1 235 ? 8.341 10.968 20.436 1.00 51.97 235 TYR A O 1
ATOM 1915 N N . PHE A 1 236 ? 7.748 12.981 19.611 1.00 53.78 236 PHE A N 1
ATOM 1916 C CA . PHE A 1 236 ? 8.706 13.792 20.347 1.00 53.78 236 PHE A CA 1
ATOM 1917 C C . PHE A 1 236 ? 8.111 14.707 21.427 1.00 53.78 236 PHE A C 1
ATOM 1919 O O . PHE A 1 236 ? 8.868 15.115 22.307 1.00 53.78 236 PHE A O 1
ATOM 1926 N N . ASN A 1 237 ? 6.806 15.001 21.423 1.00 53.31 237 ASN A N 1
ATOM 1927 C CA . ASN A 1 237 ? 6.212 15.991 22.327 1.00 53.31 237 ASN A CA 1
ATOM 1928 C C . ASN A 1 237 ? 5.027 15.404 23.095 1.00 53.31 237 ASN A C 1
ATOM 1930 O O . ASN A 1 237 ? 3.916 15.380 22.585 1.00 53.31 237 ASN A O 1
ATOM 1934 N N . ASP A 1 238 ? 5.295 14.978 24.331 1.00 59.06 238 ASP A N 1
ATOM 1935 C CA . ASP A 1 238 ? 4.348 14.667 25.406 1.00 59.06 238 ASP A CA 1
ATOM 1936 C C . ASP A 1 238 ? 3.074 13.895 25.026 1.00 59.06 238 ASP A C 1
ATOM 1938 O O . ASP A 1 238 ? 2.152 14.387 24.383 1.00 59.06 238 ASP A O 1
ATOM 1942 N N . LEU A 1 239 ? 3.001 12.675 25.558 1.00 60.25 239 LEU A N 1
ATOM 1943 C CA . LEU A 1 239 ? 1.854 11.775 25.515 1.00 60.25 239 LEU A CA 1
ATOM 1944 C C . LEU A 1 239 ? 0.546 12.524 25.844 1.00 60.25 239 LEU A C 1
ATOM 1946 O O . LEU A 1 239 ? 0.288 12.867 27.000 1.00 60.25 239 LEU A O 1
ATOM 1950 N N . LYS A 1 240 ? -0.267 12.796 24.821 1.00 71.75 240 LYS A N 1
ATOM 1951 C CA . LYS A 1 240 ? -1.595 13.392 24.959 1.00 71.75 240 LYS A CA 1
ATOM 1952 C C . LYS A 1 240 ? -2.613 12.432 24.378 1.00 71.75 240 LYS A C 1
ATOM 1954 O O . LYS A 1 240 ? -2.521 12.059 23.214 1.00 71.75 240 LYS A O 1
ATOM 1959 N N . CYS A 1 241 ? -3.568 12.049 25.213 1.00 83.31 241 CYS A N 1
ATOM 1960 C CA . CYS A 1 241 ? -4.791 11.407 24.776 1.00 83.31 241 CYS A CA 1
ATOM 1961 C C . CYS A 1 241 ? -5.882 12.471 24.662 1.00 83.31 241 CYS A C 1
ATOM 1963 O O . CYS A 1 241 ? -6.076 13.254 25.595 1.00 83.31 241 CYS A O 1
ATOM 1965 N N . ASP A 1 242 ? -6.619 12.481 23.557 1.00 87.25 242 ASP A N 1
ATOM 1966 C CA . ASP A 1 242 ? -7.899 13.182 23.507 1.00 87.25 242 ASP A CA 1
ATOM 1967 C C . ASP A 1 242 ? -8.954 12.318 24.214 1.00 87.25 242 ASP A C 1
ATOM 1969 O O . ASP A 1 242 ? -9.374 11.274 23.713 1.00 87.25 242 ASP A O 1
ATOM 1973 N N . GLU A 1 243 ? -9.354 12.730 25.418 1.00 89.50 243 GLU A N 1
ATOM 1974 C CA . GLU A 1 243 ? -10.296 11.983 26.263 1.00 89.50 243 GLU A CA 1
ATOM 1975 C C . GLU A 1 243 ? -11.689 11.835 25.629 1.00 89.50 243 GLU A C 1
ATOM 1977 O O . GLU A 1 243 ? -12.382 10.848 25.882 1.00 89.50 243 GLU A O 1
ATOM 1982 N N . ALA A 1 244 ? -12.114 12.784 24.786 1.00 89.94 244 ALA A N 1
ATOM 1983 C CA . ALA A 1 244 ? -13.413 12.709 24.125 1.00 89.94 244 ALA A CA 1
ATOM 1984 C C . ALA A 1 244 ? -13.397 11.656 23.009 1.00 89.94 244 ALA A C 1
ATOM 1986 O O . ALA A 1 244 ? -14.298 10.815 22.941 1.00 89.94 244 ALA A O 1
ATOM 1987 N N . LEU A 1 245 ? -12.348 11.653 22.182 1.00 89.06 245 LEU A N 1
ATOM 1988 C CA . LEU A 1 245 ? -12.151 10.634 21.146 1.00 89.06 245 LEU A CA 1
ATOM 1989 C C . LEU A 1 245 ? -11.905 9.250 21.754 1.00 89.06 245 LEU A C 1
ATOM 1991 O O . LEU A 1 245 ? -12.427 8.256 21.252 1.00 89.06 245 LEU A O 1
ATOM 1995 N N . TYR A 1 246 ? -11.183 9.167 22.873 1.00 90.62 246 TYR A N 1
ATOM 1996 C CA . TYR A 1 246 ? -11.019 7.912 23.603 1.00 90.62 246 TYR A CA 1
ATOM 1997 C C . TYR A 1 246 ? -12.363 7.358 24.089 1.00 90.62 246 TYR A C 1
ATOM 1999 O O . TYR A 1 246 ? -12.685 6.199 23.818 1.00 90.62 246 TYR A O 1
ATOM 2007 N N . ALA A 1 247 ? -13.184 8.183 24.745 1.00 92.06 247 ALA A N 1
ATOM 2008 C CA . ALA A 1 247 ? -14.513 7.770 25.190 1.00 92.06 247 ALA A CA 1
ATOM 2009 C C . ALA A 1 247 ? -15.394 7.313 24.014 1.00 92.06 247 ALA A C 1
ATOM 2011 O O . ALA A 1 247 ? -16.105 6.311 24.124 1.00 92.06 247 ALA A O 1
ATOM 2012 N N . GLN A 1 248 ? -15.307 7.999 22.870 1.00 91.19 248 GLN A N 1
ATOM 2013 C CA . GLN A 1 248 ? -15.985 7.593 21.641 1.00 91.19 248 GLN A CA 1
ATOM 2014 C C . GLN A 1 248 ? -15.484 6.231 21.137 1.00 91.19 248 GLN A C 1
ATOM 2016 O O . GLN A 1 248 ? -16.298 5.366 20.815 1.00 91.19 248 GLN A O 1
ATOM 2021 N N . ALA A 1 249 ? -14.170 6.000 21.107 1.00 88.44 249 ALA A N 1
ATOM 2022 C CA . ALA A 1 249 ? -13.600 4.715 20.712 1.00 88.44 249 ALA A CA 1
ATOM 2023 C C . ALA A 1 249 ? -14.064 3.577 21.639 1.00 88.44 249 ALA A C 1
ATOM 2025 O O . ALA A 1 249 ? -14.457 2.515 21.160 1.00 88.44 249 ALA A O 1
ATOM 2026 N N . VAL A 1 250 ? -14.098 3.803 22.958 1.00 91.06 250 VAL A N 1
ATOM 2027 C CA . VAL A 1 250 ? -14.593 2.818 23.939 1.00 91.06 250 VAL A CA 1
ATOM 2028 C C . VAL A 1 250 ? -16.075 2.509 23.728 1.00 91.06 250 VAL A C 1
ATOM 2030 O O . VAL A 1 250 ? -16.478 1.352 23.839 1.00 91.06 250 VAL A O 1
ATOM 2033 N N . ALA A 1 251 ? -16.886 3.514 23.391 1.00 91.94 251 ALA A N 1
ATOM 2034 C CA . ALA A 1 251 ? -18.302 3.321 23.088 1.00 91.94 251 ALA A CA 1
ATOM 2035 C C . ALA A 1 251 ? -18.533 2.507 21.801 1.00 91.94 251 ALA A C 1
ATOM 2037 O O . ALA A 1 251 ? -19.526 1.787 21.706 1.00 91.94 251 ALA A O 1
ATOM 2038 N N . LEU A 1 252 ? -17.620 2.604 20.830 1.00 87.56 252 LEU A N 1
ATOM 2039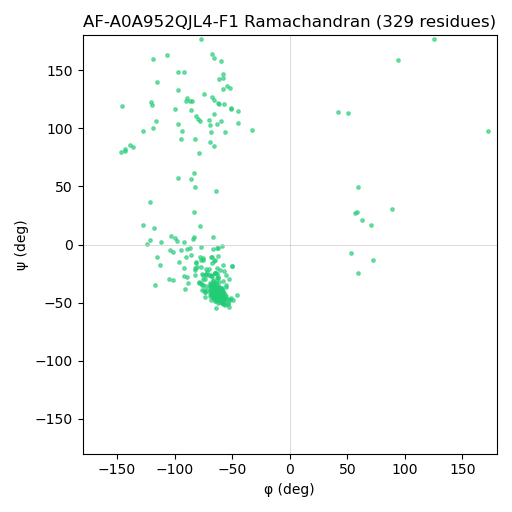 C CA . LEU A 1 252 ? -17.657 1.838 19.579 1.00 87.56 252 LEU A CA 1
ATOM 2040 C C . LEU A 1 252 ? -17.109 0.407 19.722 1.00 87.56 252 LEU A C 1
ATOM 2042 O O . LEU A 1 252 ? -17.357 -0.425 18.848 1.00 87.56 252 LEU A O 1
ATOM 2046 N N . ALA A 1 253 ? -16.375 0.106 20.797 1.00 85.25 253 ALA A N 1
ATOM 2047 C CA . ALA A 1 253 ? -15.843 -1.228 21.052 1.00 85.25 253 ALA A CA 1
ATOM 2048 C C . ALA A 1 253 ? -16.968 -2.239 21.345 1.00 85.25 253 ALA A C 1
ATOM 2050 O O . ALA A 1 253 ? -17.822 -2.048 22.221 1.00 85.25 253 ALA A O 1
ATOM 2051 N N . ARG A 1 254 ? -16.939 -3.340 20.595 1.00 79.94 254 ARG A N 1
ATOM 2052 C CA . ARG A 1 254 ? -17.945 -4.402 20.535 1.00 79.94 254 ARG A CA 1
ATOM 2053 C C . ARG A 1 254 ? -17.703 -5.485 21.573 1.00 79.94 254 ARG A C 1
ATOM 2055 O O . ARG A 1 254 ? -18.671 -6.065 22.061 1.00 79.94 254 ARG A O 1
ATOM 2062 N N . THR A 1 255 ? -16.442 -5.759 21.902 1.00 78.94 255 THR A N 1
ATOM 2063 C CA . THR A 1 255 ? -16.072 -6.803 22.865 1.00 78.94 255 THR A CA 1
ATOM 2064 C C . THR A 1 255 ? -15.331 -6.239 24.072 1.00 78.94 255 THR A C 1
ATOM 2066 O O . THR A 1 255 ? -14.768 -5.139 24.035 1.00 78.94 255 THR A O 1
ATOM 2069 N N . ASP A 1 256 ? -15.327 -6.994 25.170 1.00 78.62 256 ASP A N 1
ATOM 2070 C CA . ASP A 1 256 ? -14.583 -6.609 26.369 1.00 78.62 256 ASP A CA 1
ATOM 2071 C C . ASP A 1 256 ? -13.068 -6.659 26.124 1.00 78.62 256 ASP A C 1
ATOM 2073 O O . ASP A 1 256 ? -12.325 -5.871 26.710 1.00 78.62 256 ASP A O 1
ATOM 2077 N N . GLU A 1 257 ? -12.599 -7.500 25.198 1.00 71.38 257 GLU A N 1
ATOM 2078 C CA . GLU A 1 257 ? -11.211 -7.514 24.735 1.00 71.38 257 GLU A CA 1
ATOM 2079 C C . GLU A 1 257 ? -10.826 -6.199 24.047 1.00 71.38 257 GLU A C 1
ATOM 2081 O O . GLU A 1 257 ? -9.785 -5.623 24.364 1.00 71.38 257 GLU A O 1
ATOM 2086 N N . GLU A 1 258 ? -11.671 -5.688 23.145 1.00 76.44 258 GLU A N 1
ATOM 2087 C CA . GLU A 1 258 ? -11.442 -4.412 22.457 1.00 76.44 258 GLU A CA 1
ATOM 2088 C C . GLU A 1 258 ? -11.404 -3.242 23.453 1.00 76.44 258 GLU A C 1
ATOM 2090 O O . GLU A 1 258 ? -10.504 -2.400 23.391 1.00 76.44 258 GLU A O 1
ATOM 2095 N N . ARG A 1 259 ? -12.323 -3.217 24.430 1.00 83.50 259 ARG A N 1
ATOM 2096 C CA . ARG A 1 259 ? -12.330 -2.206 25.507 1.00 83.50 259 ARG A CA 1
ATOM 2097 C C . ARG A 1 259 ? -11.103 -2.302 26.400 1.00 83.50 259 ARG A C 1
ATOM 2099 O O . ARG A 1 259 ? -10.509 -1.280 26.738 1.00 83.50 259 ARG A O 1
ATOM 2106 N N . THR A 1 260 ? -10.710 -3.518 26.770 1.00 78.56 260 THR A N 1
ATOM 2107 C CA . THR A 1 260 ? -9.509 -3.758 27.579 1.00 78.56 260 THR A CA 1
ATOM 2108 C C . THR A 1 260 ? -8.267 -3.254 26.852 1.00 78.56 260 THR A C 1
ATOM 2110 O O . THR A 1 260 ? -7.416 -2.596 27.453 1.00 78.56 260 THR A O 1
ATOM 2113 N N . TRP A 1 261 ? -8.179 -3.498 25.543 1.00 76.06 261 TRP A N 1
ATOM 2114 C CA . TRP A 1 261 ? -7.089 -2.988 24.719 1.00 76.06 261 TRP A CA 1
ATOM 2115 C C . TRP A 1 261 ? -7.070 -1.459 24.661 1.00 76.06 261 TRP A C 1
ATOM 2117 O O . TRP A 1 261 ? -6.018 -0.864 24.887 1.00 76.06 261 TRP A O 1
ATOM 2127 N N . LEU A 1 262 ? -8.222 -0.819 24.436 1.00 81.38 262 LEU A N 1
ATOM 2128 C CA . LEU A 1 262 ? -8.337 0.643 24.440 1.00 81.38 262 LEU A CA 1
ATOM 2129 C C . LEU A 1 262 ? -7.920 1.248 25.783 1.00 81.38 262 LEU A C 1
ATOM 2131 O O . LEU A 1 262 ? -7.160 2.210 25.808 1.00 81.38 262 LEU A O 1
ATOM 2135 N N . SER A 1 263 ? -8.362 0.662 26.896 1.00 83.06 263 SER A N 1
ATOM 2136 C CA . SER A 1 263 ? -7.954 1.092 28.237 1.00 83.06 263 SER A CA 1
ATOM 2137 C C . SER A 1 263 ? -6.451 0.914 28.467 1.00 83.06 263 SER A C 1
ATOM 2139 O O . SER A 1 263 ? -5.807 1.777 29.061 1.00 83.06 263 SER A O 1
ATOM 2141 N N . THR A 1 264 ? -5.869 -0.169 27.953 1.00 76.44 264 THR A N 1
ATOM 2142 C CA . THR A 1 264 ? -4.423 -0.403 28.036 1.00 76.44 264 THR A CA 1
ATOM 2143 C C . THR A 1 264 ? -3.643 0.634 27.225 1.00 76.44 264 THR A C 1
ATOM 2145 O O . THR A 1 264 ? -2.661 1.182 27.725 1.00 76.44 264 THR A O 1
ATOM 2148 N N . LEU A 1 265 ? -4.091 0.953 26.003 1.00 76.88 265 LEU A N 1
ATOM 2149 C CA . LEU A 1 265 ? -3.509 2.039 25.212 1.00 76.88 265 LEU A CA 1
ATOM 2150 C C . LEU A 1 265 ? -3.634 3.379 25.932 1.00 76.88 265 LEU A C 1
ATOM 2152 O O . LEU A 1 265 ? -2.650 4.102 26.045 1.00 76.88 265 LEU A O 1
ATOM 2156 N N . HIS A 1 266 ? -4.807 3.692 26.474 1.00 83.75 266 HIS A N 1
ATOM 2157 C CA . HIS A 1 266 ? -5.020 4.920 27.234 1.00 83.75 266 HIS A CA 1
ATOM 2158 C C . HIS A 1 266 ? -4.050 5.047 28.405 1.00 83.75 266 HIS A C 1
ATOM 2160 O O . HIS A 1 266 ? -3.401 6.079 28.547 1.00 83.75 266 HIS A O 1
ATOM 2166 N N . LEU A 1 267 ? -3.856 3.984 29.189 1.00 77.69 267 LEU A N 1
ATOM 2167 C CA . LEU A 1 267 ? -2.863 3.954 30.267 1.00 77.69 267 LEU A CA 1
ATOM 2168 C C . LEU A 1 267 ? -1.429 4.153 29.754 1.00 77.69 267 LEU A C 1
ATOM 2170 O O . LEU A 1 267 ? -0.649 4.869 30.384 1.00 77.69 267 LEU A O 1
ATOM 2174 N N . TYR A 1 268 ? -1.083 3.552 28.613 1.00 74.00 268 TYR A N 1
ATOM 2175 C CA . TYR A 1 268 ? 0.226 3.723 27.975 1.00 74.00 268 TYR A CA 1
ATOM 2176 C C . TYR A 1 268 ? 0.460 5.172 27.517 1.00 74.00 268 TYR A C 1
ATOM 2178 O O . TYR A 1 268 ? 1.546 5.717 27.703 1.00 74.00 268 TYR A O 1
ATOM 2186 N N . HIS A 1 269 ? -0.571 5.808 26.959 1.00 75.56 269 HIS A N 1
ATOM 2187 C CA . HIS A 1 269 ? -0.524 7.160 26.401 1.00 75.56 269 HIS A CA 1
ATOM 2188 C C . HIS A 1 269 ? -0.889 8.270 27.402 1.00 75.56 269 HIS A C 1
ATOM 2190 O O . HIS A 1 269 ? -0.906 9.438 27.031 1.00 75.56 269 HIS A O 1
ATOM 2196 N N . SER A 1 270 ? -1.159 7.943 28.666 1.00 75.44 270 SER A N 1
ATOM 2197 C CA . SER A 1 270 ? -1.458 8.923 29.727 1.00 75.44 270 SER A CA 1
ATOM 2198 C C . SER A 1 270 ? -0.408 8.961 30.841 1.00 75.44 270 SER A C 1
ATOM 2200 O O . SER A 1 270 ? -0.412 9.882 31.659 1.00 75.44 270 SER A O 1
ATOM 2202 N N . LYS A 1 271 ? 0.522 7.994 30.884 1.00 70.44 271 LYS A N 1
ATOM 2203 C CA . LYS A 1 271 ? 1.602 7.933 31.881 1.00 70.44 271 LYS A CA 1
ATOM 2204 C C . LYS A 1 271 ? 2.980 8.085 31.225 1.00 70.44 271 LYS A C 1
ATOM 2206 O O . LYS A 1 271 ? 3.237 7.453 30.203 1.00 70.44 271 LYS A O 1
ATOM 2211 N N . PRO A 1 272 ? 3.928 8.827 31.832 1.00 69.25 272 PRO A N 1
ATOM 2212 C CA . PRO A 1 272 ? 5.322 8.817 31.396 1.00 69.25 272 PRO A CA 1
ATOM 2213 C C . PRO A 1 272 ? 5.873 7.387 31.293 1.00 69.25 272 PRO A C 1
ATOM 2215 O O . PRO A 1 272 ? 5.704 6.584 32.214 1.00 69.25 272 PRO A O 1
ATOM 2218 N N . ARG A 1 273 ? 6.580 7.074 30.195 1.00 63.75 273 ARG A N 1
ATOM 2219 C CA . ARG A 1 273 ? 7.030 5.703 29.866 1.00 63.75 273 ARG A CA 1
ATOM 2220 C C . ARG A 1 273 ? 7.809 5.005 30.985 1.00 63.75 273 ARG A C 1
ATOM 2222 O O . ARG A 1 273 ? 7.772 3.784 31.072 1.00 63.75 273 ARG A O 1
ATOM 2229 N N . TYR A 1 274 ? 8.531 5.748 31.824 1.00 62.81 274 TYR A N 1
ATOM 2230 C CA . TYR A 1 274 ? 9.294 5.172 32.935 1.00 62.81 274 TYR A CA 1
ATOM 2231 C C . TYR A 1 274 ? 8.406 4.735 34.112 1.00 62.81 274 TYR A C 1
ATOM 2233 O O . TYR A 1 274 ? 8.737 3.754 34.761 1.00 62.81 274 TYR A O 1
ATOM 2241 N N . LEU A 1 275 ? 7.259 5.386 34.340 1.00 63.31 275 LEU A N 1
ATOM 2242 C CA . LEU A 1 275 ? 6.308 5.009 35.396 1.00 63.31 275 LEU A CA 1
ATOM 2243 C C . LEU A 1 275 ? 5.442 3.813 34.995 1.00 63.31 275 LEU A C 1
ATOM 2245 O O . LEU A 1 275 ? 5.109 2.989 35.838 1.00 63.31 275 LEU A O 1
ATOM 2249 N N . ALA A 1 276 ? 5.115 3.680 33.707 1.00 62.34 276 ALA A N 1
ATOM 2250 C CA . ALA A 1 276 ? 4.401 2.512 33.188 1.00 62.34 276 ALA A CA 1
ATOM 2251 C C . ALA A 1 276 ? 5.195 1.199 33.366 1.00 62.34 276 ALA A C 1
ATOM 2253 O O . ALA A 1 276 ? 4.602 0.140 33.527 1.00 62.34 276 ALA A O 1
ATOM 2254 N N . ARG A 1 277 ? 6.536 1.267 33.375 1.00 59.34 277 ARG A N 1
ATOM 2255 C CA . ARG A 1 277 ? 7.433 0.102 33.517 1.00 59.34 277 ARG A CA 1
ATOM 2256 C C . ARG A 1 277 ? 7.463 -0.499 34.920 1.00 59.34 277 ARG A C 1
ATOM 2258 O O . ARG A 1 277 ? 7.824 -1.662 35.062 1.00 59.34 277 ARG A O 1
ATOM 2265 N N . GLU A 1 278 ? 7.153 0.301 35.933 1.00 63.50 278 GLU A N 1
ATOM 2266 C CA . GLU A 1 278 ? 7.247 -0.092 37.342 1.00 63.50 278 GLU A CA 1
ATOM 2267 C C . GLU A 1 278 ? 5.876 -0.390 37.960 1.00 63.50 278 GLU A C 1
ATOM 2269 O O . GLU A 1 278 ? 5.811 -0.833 39.104 1.00 63.50 278 GLU A O 1
ATOM 2274 N N . ASP A 1 279 ? 4.783 -0.169 37.222 1.00 63.44 279 ASP A N 1
ATOM 2275 C CA . ASP A 1 279 ? 3.424 -0.437 37.685 1.00 63.44 279 ASP A CA 1
ATOM 2276 C C . ASP A 1 279 ? 3.116 -1.944 37.552 1.00 63.44 279 ASP A C 1
ATOM 2278 O O . ASP A 1 279 ? 2.939 -2.436 36.436 1.00 63.44 279 ASP A O 1
ATOM 2282 N N . PRO A 1 280 ? 3.034 -2.710 38.660 1.00 65.31 280 PRO A N 1
ATOM 2283 C CA . PRO A 1 280 ? 2.757 -4.148 38.610 1.00 65.31 280 PRO A CA 1
ATOM 2284 C C . PRO A 1 280 ? 1.331 -4.461 38.137 1.00 65.31 280 PRO A C 1
ATOM 2286 O O . PRO A 1 280 ? 1.024 -5.618 37.864 1.00 65.31 280 PRO A O 1
ATOM 2289 N N . ASN A 1 281 ? 0.465 -3.445 38.052 1.00 60.59 281 ASN A N 1
ATOM 2290 C CA . ASN A 1 281 ? -0.880 -3.552 37.502 1.00 60.59 281 ASN A CA 1
ATOM 2291 C C . ASN A 1 281 ? -0.953 -3.048 36.056 1.00 60.59 281 ASN A C 1
ATOM 2293 O O . ASN A 1 281 ? -2.055 -2.958 35.511 1.00 60.59 281 ASN A O 1
ATOM 2297 N N . PHE A 1 282 ? 0.178 -2.685 35.435 1.00 57.59 282 PHE A N 1
ATOM 2298 C CA . PHE A 1 282 ? 0.186 -2.349 34.020 1.00 57.59 282 PHE A CA 1
ATOM 2299 C C . PHE A 1 282 ? -0.269 -3.587 33.242 1.00 57.59 282 PHE A C 1
ATOM 2301 O O . PHE A 1 282 ? 0.354 -4.645 33.388 1.00 57.59 282 PHE A O 1
ATOM 2308 N N . PRO A 1 283 ? -1.358 -3.504 32.459 1.00 56.19 283 PRO A N 1
ATOM 2309 C CA . PRO A 1 283 ? -1.839 -4.660 31.728 1.00 56.19 283 PRO A CA 1
ATOM 2310 C C . PRO A 1 283 ? -0.717 -5.158 30.823 1.00 56.19 283 PRO A C 1
ATOM 2312 O O . PRO A 1 283 ? -0.072 -4.360 30.135 1.00 56.19 283 PRO A O 1
ATOM 2315 N N . GLU A 1 284 ? -0.480 -6.470 30.809 1.00 52.31 284 GLU A N 1
ATOM 2316 C CA . GLU A 1 284 ? 0.335 -7.058 29.756 1.00 52.31 284 GLU A CA 1
ATOM 2317 C C . GLU A 1 284 ? -0.401 -6.729 28.454 1.00 52.31 284 GLU A C 1
ATOM 2319 O O . GLU A 1 284 ? -1.495 -7.245 28.208 1.00 52.31 284 GLU A O 1
ATOM 2324 N N . LEU A 1 285 ? 0.133 -5.777 27.674 1.00 50.78 285 LEU A N 1
ATOM 2325 C CA . LEU A 1 285 ? -0.389 -5.486 26.344 1.00 50.78 285 LEU A CA 1
ATOM 2326 C C . LEU A 1 285 ? -0.455 -6.835 25.658 1.00 50.78 285 LEU A C 1
ATOM 2328 O O . LEU A 1 285 ? 0.583 -7.489 25.526 1.00 50.78 285 LEU A O 1
ATOM 2332 N N . VAL A 1 286 ? -1.673 -7.262 25.300 1.00 49.50 286 VAL A N 1
ATOM 2333 C CA . VAL A 1 286 ? -1.875 -8.493 24.545 1.00 49.50 286 VAL A CA 1
ATOM 2334 C C . VAL A 1 286 ? -0.839 -8.448 23.447 1.00 49.50 286 VAL A C 1
ATOM 2336 O O . VAL A 1 286 ? -0.866 -7.516 22.643 1.00 49.50 286 VAL A O 1
ATOM 2339 N N . ASP A 1 287 ? 0.110 -9.382 23.492 1.00 53.41 287 ASP A N 1
ATOM 2340 C CA . ASP A 1 287 ? 1.185 -9.462 22.519 1.00 53.41 287 ASP A CA 1
ATOM 2341 C C . ASP A 1 287 ? 0.506 -9.807 21.194 1.00 53.41 287 ASP A C 1
ATOM 2343 O O . ASP A 1 287 ? 0.292 -10.971 20.843 1.00 53.41 287 ASP A O 1
ATOM 2347 N N . SER A 1 288 ? 0.031 -8.754 20.527 1.00 49.62 288 SER A N 1
ATOM 2348 C CA . SER A 1 288 ? -0.783 -8.806 19.324 1.00 49.62 288 SER A CA 1
ATOM 2349 C C . SER A 1 288 ? -0.006 -9.571 18.272 1.00 49.62 288 SER A C 1
ATOM 2351 O O . SER A 1 288 ? -0.583 -10.335 17.511 1.00 49.62 288 SER A O 1
ATOM 2353 N N . TYR A 1 289 ? 1.322 -9.467 18.312 1.00 51.09 289 TYR A N 1
ATOM 2354 C CA . TYR A 1 289 ? 2.229 -10.264 17.528 1.00 51.09 289 TYR A CA 1
ATOM 2355 C C . TYR A 1 289 ? 2.189 -11.769 17.862 1.00 51.09 289 TYR A C 1
ATOM 2357 O O . TYR A 1 289 ? 1.924 -12.565 16.959 1.00 51.09 289 TYR A O 1
ATOM 2365 N N . LYS A 1 290 ? 2.382 -12.190 19.120 1.00 54.62 290 LYS A N 1
ATOM 2366 C CA . LYS A 1 290 ? 2.263 -13.617 19.491 1.00 54.62 290 LYS A CA 1
ATOM 2367 C C . LYS A 1 290 ? 0.883 -14.186 19.175 1.00 54.62 290 LYS A C 1
ATOM 2369 O O . LYS A 1 290 ? 0.804 -15.313 18.693 1.00 54.62 290 LYS A O 1
ATOM 2374 N N . ARG A 1 291 ? -0.195 -13.424 19.398 1.00 55.94 291 ARG A N 1
ATOM 2375 C CA . ARG A 1 291 ? -1.550 -13.854 19.014 1.00 55.94 291 ARG A CA 1
ATOM 2376 C C . ARG A 1 291 ? -1.713 -13.935 17.496 1.00 55.94 291 ARG A C 1
ATOM 2378 O O . ARG A 1 291 ? -2.255 -14.925 17.022 1.00 55.94 291 ARG A O 1
ATOM 2385 N N . ARG A 1 292 ? -1.187 -12.974 16.724 1.00 53.72 292 ARG A N 1
ATOM 2386 C CA . ARG A 1 292 ? -1.161 -13.006 15.245 1.00 53.72 292 ARG A CA 1
ATOM 2387 C C . ARG A 1 292 ? -0.489 -14.265 14.709 1.00 53.72 292 ARG A C 1
ATOM 2389 O O . ARG A 1 292 ? -1.048 -14.933 13.847 1.00 53.72 292 ARG A O 1
ATOM 2396 N N . ALA A 1 293 ? 0.670 -14.620 15.262 1.00 52.00 293 ALA A N 1
ATOM 2397 C CA . ALA A 1 293 ? 1.400 -15.827 14.880 1.00 52.00 293 ALA A CA 1
ATOM 2398 C C . ALA A 1 293 ? 0.629 -17.131 15.185 1.00 52.00 293 ALA A C 1
ATOM 2400 O O . ALA A 1 293 ? 0.926 -18.170 14.599 1.00 52.00 293 ALA A O 1
ATOM 2401 N N . GLN A 1 294 ? -0.362 -17.087 16.083 1.00 52.41 294 GLN A N 1
ATOM 2402 C CA . GLN A 1 294 ? -1.224 -18.221 16.436 1.00 52.41 294 GLN A CA 1
ATOM 2403 C C . GLN A 1 294 ? -2.490 -18.323 15.565 1.00 52.41 294 GLN A C 1
ATOM 2405 O O . GLN A 1 294 ? -3.162 -19.354 15.610 1.00 52.41 294 GLN A O 1
ATOM 2410 N N . ILE A 1 295 ? -2.813 -17.311 14.747 1.00 53.06 295 ILE A N 1
ATOM 2411 C CA . ILE A 1 295 ? -3.973 -17.345 13.843 1.00 53.06 295 ILE A CA 1
ATOM 2412 C C . ILE A 1 295 ? -3.694 -18.372 12.737 1.00 53.06 295 ILE A C 1
ATOM 2414 O O . ILE A 1 295 ? -2.957 -18.113 11.783 1.00 53.06 295 ILE A O 1
ATOM 2418 N N . ALA A 1 296 ? -4.309 -19.554 12.845 1.00 48.03 296 ALA A N 1
ATOM 2419 C CA . ALA A 1 296 ? -4.051 -20.708 11.972 1.00 48.03 296 ALA A CA 1
ATOM 2420 C C . ALA A 1 296 ? -4.236 -20.408 10.470 1.00 48.03 296 ALA A C 1
ATOM 2422 O O . ALA A 1 296 ? -3.622 -21.044 9.611 1.00 48.03 296 ALA A O 1
ATOM 2423 N N . TYR A 1 297 ? -5.072 -19.424 10.151 1.00 48.53 297 TYR A N 1
ATOM 2424 C CA . TYR A 1 297 ? -5.302 -18.934 8.796 1.00 48.53 297 TYR A CA 1
ATOM 2425 C C . TYR A 1 297 ? -4.131 -18.206 8.187 1.00 48.53 297 TYR A C 1
ATOM 2427 O O . TYR A 1 297 ? -3.826 -18.450 7.028 1.00 48.53 297 TYR A O 1
ATOM 2435 N N . LEU A 1 298 ? -3.479 -17.334 8.958 1.00 48.75 298 LEU A N 1
ATOM 2436 C CA . LEU A 1 298 ? -2.312 -16.611 8.482 1.00 48.75 298 LEU A CA 1
ATOM 2437 C C . LEU A 1 298 ? -1.207 -17.624 8.184 1.00 48.75 298 LEU A C 1
ATOM 2439 O O . LEU A 1 298 ? -0.631 -17.574 7.110 1.00 48.75 298 LEU A O 1
ATOM 2443 N N . GLY A 1 299 ? -1.036 -18.653 9.023 1.00 45.25 299 GLY A N 1
ATOM 2444 C CA . GLY A 1 299 ? -0.106 -19.754 8.751 1.00 45.25 299 GLY A CA 1
ATOM 2445 C C . GLY A 1 299 ? -0.451 -20.592 7.508 1.00 45.25 299 GLY A C 1
ATOM 2446 O O . GLY A 1 299 ? 0.420 -20.858 6.683 1.00 45.25 299 GLY A O 1
ATOM 2447 N N . ARG A 1 300 ? -1.715 -21.009 7.330 1.00 47.97 300 ARG A N 1
ATOM 2448 C CA . ARG A 1 300 ? -2.124 -21.835 6.172 1.00 47.97 300 ARG A CA 1
ATOM 2449 C C . ARG A 1 300 ? -2.140 -21.035 4.867 1.00 47.97 300 ARG A C 1
ATOM 2451 O O . ARG A 1 300 ? -1.711 -21.542 3.836 1.00 47.97 300 ARG A O 1
ATOM 2458 N N . ARG A 1 301 ? -2.589 -19.781 4.916 1.00 51.69 301 ARG A N 1
ATOM 2459 C CA . ARG A 1 301 ? -2.669 -18.905 3.750 1.00 51.69 301 ARG A CA 1
ATOM 2460 C C . ARG A 1 301 ? -1.319 -18.308 3.396 1.00 51.69 301 ARG A C 1
ATOM 2462 O O . ARG A 1 301 ? -1.051 -18.196 2.218 1.00 51.69 301 ARG A O 1
ATOM 2469 N N . SER A 1 302 ? -0.432 -18.040 4.354 1.00 45.19 302 SER A N 1
ATOM 2470 C CA . SER A 1 302 ? 0.980 -17.734 4.081 1.00 45.19 302 SER A CA 1
ATOM 2471 C C . SER A 1 302 ? 1.640 -18.854 3.266 1.00 45.19 302 SER A C 1
ATOM 2473 O O . SER A 1 302 ? 2.375 -18.564 2.335 1.00 45.19 302 SER A O 1
ATOM 2475 N N . LEU A 1 303 ? 1.296 -20.131 3.497 1.00 42.19 303 LEU A N 1
ATOM 2476 C CA . LEU A 1 303 ? 1.775 -21.259 2.679 1.00 42.19 303 LEU A CA 1
ATOM 2477 C C . LEU A 1 303 ? 1.140 -21.330 1.275 1.00 42.19 303 LEU A C 1
ATOM 2479 O O . LEU A 1 303 ? 1.815 -21.700 0.316 1.00 42.19 303 LEU A O 1
ATOM 2483 N N . GLU A 1 304 ? -0.137 -20.971 1.126 1.00 48.16 304 GLU A N 1
ATOM 2484 C CA . GLU A 1 304 ? -0.819 -20.897 -0.181 1.00 48.16 304 GLU A CA 1
ATOM 2485 C C . GLU A 1 304 ? -0.379 -19.663 -0.988 1.00 48.16 304 GLU A C 1
ATOM 2487 O O . GLU A 1 304 ? -0.130 -19.742 -2.187 1.00 48.16 304 GLU A O 1
ATOM 2492 N N . LEU A 1 305 ? -0.197 -18.528 -0.320 1.00 46.88 305 LEU A N 1
ATOM 2493 C CA . LEU A 1 305 ? 0.374 -17.290 -0.842 1.00 46.88 305 LEU A CA 1
ATOM 2494 C C . LEU A 1 305 ? 1.887 -17.427 -1.043 1.00 46.88 305 LEU A C 1
ATOM 2496 O O . LEU A 1 305 ? 2.442 -16.739 -1.891 1.00 46.88 305 LEU A O 1
ATOM 2500 N N . ALA A 1 306 ? 2.558 -18.370 -0.377 1.00 44.28 306 ALA A N 1
ATOM 2501 C CA . ALA A 1 306 ? 3.922 -18.761 -0.713 1.00 44.28 306 ALA A CA 1
ATOM 2502 C C . ALA A 1 306 ? 4.007 -19.471 -2.072 1.00 44.28 306 ALA A C 1
ATOM 2504 O O . ALA A 1 306 ? 5.088 -19.555 -2.649 1.00 44.28 306 ALA A O 1
ATOM 2505 N N . ALA A 1 307 ? 2.879 -19.934 -2.625 1.00 44.16 307 ALA A N 1
ATOM 2506 C CA . ALA A 1 307 ? 2.775 -20.300 -4.037 1.00 44.16 307 ALA A CA 1
ATOM 2507 C C . ALA A 1 307 ? 2.651 -19.072 -4.960 1.00 44.16 307 ALA A C 1
ATOM 2509 O O . ALA A 1 307 ? 2.814 -19.202 -6.165 1.00 44.16 307 ALA A O 1
ATOM 2510 N N . LEU A 1 308 ? 2.385 -17.878 -4.422 1.00 43.88 308 LEU A N 1
ATOM 2511 C CA . LEU A 1 308 ? 2.502 -16.592 -5.120 1.00 43.88 308 LEU A CA 1
ATOM 2512 C C . LEU A 1 308 ? 3.844 -15.893 -4.846 1.00 43.88 308 LEU A C 1
ATOM 2514 O O . LEU A 1 308 ? 4.196 -14.987 -5.607 1.00 43.88 308 LEU A O 1
ATOM 2518 N N . THR A 1 309 ? 4.604 -16.317 -3.827 1.00 39.47 309 THR A N 1
ATOM 2519 C CA . THR A 1 309 ? 5.981 -15.864 -3.597 1.00 39.47 309 THR A CA 1
ATOM 2520 C C . THR A 1 309 ? 7.009 -16.791 -4.273 1.00 39.47 309 THR A C 1
ATOM 2522 O O . THR A 1 309 ? 6.782 -17.992 -4.447 1.00 39.47 309 THR A O 1
ATOM 2525 N N . PRO A 1 310 ? 8.161 -16.270 -4.732 1.00 42.50 310 PRO A N 1
ATOM 2526 C CA . PRO A 1 310 ? 8.971 -16.962 -5.739 1.00 42.50 310 PRO A CA 1
ATOM 2527 C C . PRO A 1 310 ? 9.783 -18.161 -5.240 1.00 42.50 310 PRO A C 1
ATOM 2529 O O . PRO A 1 310 ? 10.279 -18.923 -6.069 1.00 42.50 310 PRO A O 1
ATOM 2532 N N . SER A 1 311 ? 9.943 -18.373 -3.931 1.00 41.72 311 SER A N 1
ATOM 2533 C CA . SER A 1 311 ? 10.778 -19.476 -3.427 1.00 41.72 311 SER A CA 1
ATOM 2534 C C . SER A 1 311 ? 10.220 -20.860 -3.793 1.00 41.72 311 SER A C 1
ATOM 2536 O O . SER A 1 311 ? 10.991 -21.806 -3.951 1.00 41.72 311 SER A O 1
ATOM 2538 N N . SER A 1 312 ? 8.909 -20.979 -4.027 1.00 35.50 312 SER A N 1
ATOM 2539 C CA . SER A 1 312 ? 8.265 -22.228 -4.454 1.00 35.50 312 SER A CA 1
ATOM 2540 C C . SER A 1 312 ? 8.162 -22.395 -5.985 1.00 35.50 312 SER A C 1
ATOM 2542 O O . SER A 1 312 ? 8.182 -23.526 -6.478 1.00 35.50 312 SER A O 1
ATOM 2544 N N . ILE A 1 313 ? 8.119 -21.295 -6.754 1.00 38.97 313 ILE A N 1
ATOM 2545 C CA . ILE A 1 313 ? 7.985 -21.305 -8.227 1.00 38.97 313 ILE A CA 1
ATOM 2546 C C . ILE A 1 313 ? 9.347 -21.314 -8.940 1.00 38.97 313 ILE A C 1
ATOM 2548 O O . ILE A 1 313 ? 9.516 -22.035 -9.929 1.00 38.97 313 ILE A O 1
ATOM 2552 N N . ALA A 1 314 ? 10.352 -20.591 -8.430 1.00 37.69 314 ALA A N 1
ATOM 2553 C CA . ALA A 1 314 ? 11.664 -20.471 -9.077 1.00 37.69 314 ALA A CA 1
ATOM 2554 C C . ALA A 1 314 ? 12.411 -21.815 -9.189 1.00 37.69 314 ALA A C 1
ATOM 2556 O O . ALA A 1 314 ? 13.208 -22.004 -10.109 1.00 37.69 314 ALA A O 1
ATOM 2557 N N . ILE A 1 315 ? 12.112 -22.769 -8.298 1.00 38.31 315 ILE A N 1
ATOM 2558 C CA . ILE A 1 315 ? 12.723 -24.106 -8.292 1.00 38.31 315 ILE A CA 1
ATOM 2559 C C . ILE A 1 315 ? 12.037 -25.055 -9.292 1.00 38.31 315 ILE A C 1
ATOM 2561 O O . ILE A 1 315 ? 12.684 -25.968 -9.800 1.00 38.31 315 ILE A O 1
ATOM 2565 N N . ARG A 1 316 ? 10.754 -24.851 -9.633 1.00 36.97 316 ARG A N 1
ATOM 2566 C CA . ARG A 1 316 ? 10.011 -25.786 -10.502 1.00 36.97 316 ARG A CA 1
ATOM 2567 C C . ARG A 1 316 ? 10.106 -25.485 -12.003 1.00 36.97 316 ARG A C 1
ATOM 2569 O O . ARG A 1 316 ? 10.052 -26.434 -12.777 1.00 36.97 316 ARG A O 1
ATOM 2576 N N . ASN A 1 317 ? 10.301 -24.228 -12.421 1.00 36.16 317 ASN A N 1
ATOM 2577 C CA . ASN A 1 317 ? 10.136 -23.830 -13.835 1.00 36.16 317 ASN A CA 1
ATOM 2578 C C . ASN A 1 317 ? 11.392 -23.290 -14.560 1.00 36.16 317 ASN A C 1
ATOM 2580 O O . ASN A 1 317 ? 11.284 -22.772 -15.671 1.00 36.16 317 ASN A O 1
ATOM 2584 N N . GLY A 1 318 ? 12.600 -23.473 -14.013 1.00 33.50 318 GLY A N 1
ATOM 2585 C CA . GLY A 1 318 ? 13.844 -23.214 -14.762 1.00 33.50 318 GLY A CA 1
ATOM 2586 C C . GLY A 1 318 ? 14.391 -21.782 -14.684 1.00 33.50 318 GLY A C 1
ATOM 2587 O O . GLY A 1 318 ? 15.060 -21.336 -15.612 1.00 33.50 318 GLY A O 1
ATOM 2588 N N . GLY A 1 319 ? 14.163 -21.092 -13.564 1.00 37.06 319 GLY A N 1
ATOM 2589 C CA . GLY A 1 319 ? 14.772 -19.795 -13.256 1.00 37.06 319 GLY A CA 1
ATOM 2590 C C . GLY A 1 319 ? 13.926 -18.571 -13.655 1.00 37.06 319 GLY A C 1
ATOM 2591 O O . GLY A 1 319 ? 13.052 -18.668 -14.514 1.00 37.06 319 GLY A O 1
ATOM 2592 N N . PRO A 1 320 ? 14.188 -17.400 -13.039 1.00 42.34 320 PRO A N 1
ATOM 2593 C CA . PRO A 1 320 ? 13.341 -16.196 -13.095 1.00 42.34 320 PRO A CA 1
ATOM 2594 C C . PRO A 1 320 ? 13.237 -15.521 -14.475 1.00 42.34 320 PRO A C 1
ATOM 2596 O O . PRO A 1 320 ? 12.501 -14.554 -14.626 1.00 42.34 320 PRO A O 1
ATOM 2599 N N . TYR A 1 321 ? 13.964 -16.012 -15.482 1.00 41.28 321 TYR A N 1
ATOM 2600 C CA . TYR A 1 321 ? 14.045 -15.390 -16.805 1.00 41.28 321 TYR A CA 1
ATOM 2601 C C . TYR A 1 321 ? 13.006 -15.905 -17.808 1.00 41.28 321 TYR A C 1
ATOM 2603 O O . TYR A 1 321 ? 12.710 -15.201 -18.765 1.00 41.28 321 TYR A O 1
ATOM 2611 N N . ARG A 1 322 ? 12.416 -17.092 -17.595 1.00 40.38 322 ARG A N 1
ATOM 2612 C CA . ARG A 1 322 ? 11.475 -17.684 -18.567 1.00 40.38 322 ARG A CA 1
ATOM 2613 C C . ARG A 1 322 ? 10.089 -17.033 -18.587 1.00 40.38 322 ARG A C 1
ATOM 2615 O O . ARG A 1 322 ? 9.448 -17.068 -19.623 1.00 40.38 322 ARG A O 1
ATOM 2622 N N . GLU A 1 323 ? 9.648 -16.425 -17.484 1.00 43.38 323 GLU A N 1
ATOM 2623 C CA . GLU A 1 323 ? 8.369 -15.686 -17.421 1.00 43.38 323 GLU A CA 1
ATOM 2624 C C . GLU A 1 323 ? 8.489 -14.221 -17.882 1.00 43.38 323 GLU A C 1
ATOM 2626 O O . GLU A 1 323 ? 7.474 -13.555 -18.034 1.00 43.38 323 GLU A O 1
ATOM 2631 N N . ILE A 1 324 ? 9.704 -13.703 -18.105 1.00 43.53 324 ILE A N 1
ATOM 2632 C CA . ILE A 1 324 ? 9.914 -12.350 -18.659 1.00 43.53 324 ILE A CA 1
ATOM 2633 C C . ILE A 1 324 ? 9.781 -12.359 -20.193 1.00 43.53 324 ILE A C 1
ATOM 2635 O O . ILE A 1 324 ? 9.506 -11.321 -20.791 1.00 43.53 324 ILE A O 1
ATOM 2639 N N . ASP A 1 325 ? 9.961 -13.522 -20.831 1.00 40.94 325 ASP A N 1
ATOM 2640 C CA . ASP A 1 325 ? 9.804 -13.683 -22.283 1.00 40.94 325 ASP A CA 1
ATOM 2641 C C . ASP A 1 325 ? 8.325 -13.738 -22.723 1.00 40.94 325 ASP A C 1
ATOM 2643 O O . ASP A 1 325 ? 8.026 -13.440 -23.880 1.00 40.94 325 ASP A O 1
ATOM 2647 N N . ASP A 1 326 ? 7.398 -14.031 -21.805 1.00 47.94 326 ASP A N 1
ATOM 2648 C CA . ASP A 1 326 ? 5.975 -13.734 -21.982 1.00 47.94 326 ASP A CA 1
ATOM 2649 C C . ASP A 1 326 ? 5.774 -12.264 -21.609 1.00 47.94 326 ASP A C 1
ATOM 2651 O O . ASP A 1 326 ? 5.587 -11.964 -20.433 1.00 47.94 326 ASP A O 1
ATOM 2655 N N . ASP A 1 327 ? 5.886 -11.354 -22.585 1.00 52.38 327 ASP A N 1
ATOM 2656 C CA . ASP A 1 327 ? 5.729 -9.899 -22.424 1.00 52.38 327 ASP A CA 1
ATOM 2657 C C . ASP A 1 327 ? 4.695 -9.555 -21.327 1.00 52.38 327 ASP A C 1
ATOM 2659 O O . ASP A 1 327 ? 3.482 -9.597 -21.573 1.00 52.38 327 ASP A O 1
ATOM 2663 N N . PRO A 1 328 ? 5.134 -9.228 -20.092 1.00 47.56 328 PRO A N 1
ATOM 2664 C CA . PRO A 1 328 ? 4.233 -9.153 -18.942 1.00 47.56 328 PRO A CA 1
ATOM 2665 C C . PRO A 1 328 ? 3.237 -7.995 -19.068 1.00 47.56 328 PRO A C 1
ATOM 2667 O O . PRO A 1 328 ? 2.275 -7.889 -18.296 1.00 47.56 328 PRO A O 1
ATOM 2670 N N . LEU A 1 329 ? 3.468 -7.114 -20.042 1.00 50.62 329 LEU A N 1
ATOM 2671 C CA . LEU A 1 329 ? 2.705 -5.908 -20.281 1.00 50.62 329 LEU A CA 1
ATOM 2672 C C . LEU A 1 329 ? 2.129 -5.819 -21.693 1.00 50.62 329 LEU A C 1
ATOM 2674 O O . LEU A 1 329 ? 1.410 -4.853 -21.902 1.00 50.62 329 LEU A O 1
ATOM 2678 N N . GLY A 1 330 ? 2.350 -6.820 -22.551 1.00 42.19 330 GLY A N 1
ATOM 2679 C CA . GLY A 1 330 ? 1.722 -7.032 -23.860 1.00 42.19 330 GLY A CA 1
ATOM 2680 C C . GLY A 1 330 ? 1.743 -5.833 -24.815 1.00 42.19 330 GLY A C 1
ATOM 2681 O O . GLY A 1 330 ? 1.049 -4.844 -24.590 1.00 42.19 330 GLY A O 1
ATOM 2682 N N . GLY A 1 331 ? 2.483 -5.947 -25.917 1.00 42.00 331 GLY A N 1
ATOM 2683 C CA . GLY A 1 331 ? 2.183 -5.219 -27.159 1.00 42.00 331 GLY A CA 1
ATOM 2684 C C . GLY A 1 331 ? 0.799 -5.528 -27.728 1.00 42.00 331 GLY A C 1
ATOM 2685 O O . GLY A 1 331 ? 0.294 -6.654 -27.503 1.00 42.00 331 GLY A O 1
#

Mean predicted aligned error: 12.17 Å

Radius of gyration: 26.54 Å; Cα contacts (8 Å, |Δi|>4): 339; chains: 1; bounding box: 76×57×86 Å

Foldseek 3Di:
DDDDDDPDPDPVVVVVVVPDPVPPPLDDLVVLVVLVVQLVVLLVVLVVCVVVLVLVVSVVSLVSNCVSCVSSVHDDALSNLLSNLSSCVSVVVLVLNLLSLLSSVQRVLPVPDPPDDDPLVSLLSNLVSCLVVVNNVVSLLSVLVVVLVVLVVQVVVDPPVPLPPGCLPLPLQPDDLECPPVVVVDDSLQSNLSSLCSCLVDDDDVSNLVSLVSSCVSPVLQLRSLLCVQFVDPPPDAQGGPVVSLVVSLVSDDDPSSNVLSVLSVVCSVDDVVVLVPPPPNDPNPSSSVSVVSSVCSVVSVVVCVVSHCPVPQVPPPHDVPVVVVVSNHD

Secondary structure (DSSP, 8-state):
----------HHHHHHHSS-STTSPPPPHHHHHHHHHHHHHHHHHHHHHHHTT-HHHHHHHHHHHHHHHHHHT-PPPHHHHHHHHHHHHHTT-HHHHHHHHHHHHHHHHHH-S--S---GGGHHHHHHHHHHTT-HHHHHHHHHHHHHHHHHHHHHH---TTSSTT-S-GGGS-S-S-TTSGGG---HHHHHHHHHHHHTTSS-HHHHHHHHHHHHHH-TT-HHHHHHHHH---TTS-----HHHHHHHHHH--SHHHHHHHHHHHHHHHS-HHHHTT-TTS-----HHHHHHH-HHHHHHHHHHTTTSHHHHTTTTT-TTTTTSS-TT--

Sequence (331 aa):
MKKFRFKITSLAVVAALACNPALAQELTSAQKYERLQLASHEESLMYLLLSDKKYQEVISHKDAALRYYKESTWFPSTTFYYYLGTAYEGLGMDAHAARAYKWALRGDSFYGMGGGGSTFQFYPQYIRLLLRQNRLQDAQDVYTVFLDTQSTRMNSMRKSPHGYDSDPFPILVLFHDDPKADVWAFTPNRLEAAVTMLEAMEGDWDAQLEAANRAHALFPEWYVPVAYQAFYVDYFNDLKCDEALYAQAVALARTDEERTWLSTLHLYHSKPRYLAREDPNFPELVDSYKRRAQIAYLGRRSLELAALTPSSIAIRNGGPYREIDDDPLGG

Nearest PDB structures (foldseek):
  2c0m-assembly4_F  TM=3.535E-01  e=1.228E-01  Homo sapiens
  3zfw-assembly2_B  TM=4.305E-01  e=8.913E-01  Mus musculus
  3zfw-assembly1_A  TM=4.274E-01  e=1.059E+00  Mus musculus
  3ceq-assembly1_A  TM=4.314E-01  e=1.854E+00  Homo sapiens
  8hme-assembly1_D  TM=1.523E-01  e=4.582E+00  Tetrahymena thermophila

pLDDT: mean 70.98, std 20.33, range [29.69, 97.81]